Protein AF-A0A2M7E8X2-F1 (afdb_monomer_lite)

Organism: NCBI:txid2014290

Foldseek 3Di:
DVVVVVVVVVVVVVVVVVVVVVVLVVLLVQLVVLVVVLVVQCPDPVNVPDPDCCSSCVDPSNVSNLVSAQSSVLVLLVVCVVDVVSLSSLVSVCSRFVADFDWDQDPVVRATAGVLCNVDDGPDNVSNCCLPPVLVCLVVLLVVLVVQLVVCVVVVVVVVSVVSLVNCLNRGLSSVVVLLVVLVVVPLCSLLSVCVNVVNPDPNNDDSVVSNVVCVVCVVVSDRDNNDD

Sequence (229 aa):
MMKSLRFVIIFLAVVNTVLILNAEENVKKQFEAKYQAWKGYISRPEIMVQSIAGPRFECPQFQEIVKLGLPALPYIVRKMEENPDEQFLWKAIEEITKVKIRGKYDKQKNTIIFPDFPDLKPGENVYLYWWREGRKQTPQLFGKLYSEWKELQIAGKEKEANEKYRKIKNLGIVALPYIMEKIKQGETELIPIVSYLTDESIKKDAKVSKCLDWWNRNKDKWIIPNGSE

Secondary structure (DSSP, 8-state):
-HHHHHHHHHHHHHHHHHHHHHHHHHHHHHHHHHHHHHHHHHTSHHHHT-S-SHHHHSSHHHHHHHTT-GGGHHHHHHHHHH-GGGGGGHHHHHHHH------EEETTTTEEE-TT-TTPPTT--HHHHHHHTGGGGHHHHHHHHHHHHHHHHHTT-HHHHHHHHHHHHHT-GGGHHHHHHHHHTT-GGGHHHHHHHTTTSS-TT--HHHHHHHHHHHGGGGSPPPP--

Radius of gyration: 20.8 Å; chains: 1; bounding box: 43×70×50 Å

Structure (mmCIF, N/CA/C/O backbone):
data_AF-A0A2M7E8X2-F1
#
_entry.id   AF-A0A2M7E8X2-F1
#
loop_
_atom_site.group_PDB
_atom_site.id
_atom_site.type_symbol
_atom_site.label_atom_id
_atom_site.label_alt_id
_atom_site.label_comp_id
_atom_site.label_asym_id
_atom_site.label_entity_id
_atom_site.label_seq_id
_atom_site.pdbx_PDB_ins_code
_atom_site.Cartn_x
_atom_site.Cartn_y
_atom_site.Cartn_z
_atom_site.occupancy
_atom_site.B_iso_or_equiv
_atom_site.auth_seq_id
_atom_site.auth_comp_id
_atom_site.auth_asym_id
_atom_site.auth_atom_id
_atom_site.pdbx_PDB_model_num
ATOM 1 N N . MET A 1 1 ? -7.506 -50.549 5.869 1.00 59.88 1 MET A N 1
ATOM 2 C CA . MET A 1 1 ? -8.063 -49.206 5.568 1.00 59.88 1 MET A CA 1
ATOM 3 C C . MET A 1 1 ? -7.049 -48.054 5.657 1.00 59.88 1 MET A C 1
ATOM 5 O O . MET A 1 1 ? -7.060 -47.216 4.770 1.00 59.88 1 MET A O 1
ATOM 9 N N . MET A 1 2 ? -6.120 -48.009 6.625 1.00 58.31 2 MET A N 1
ATOM 10 C CA . MET A 1 2 ? -5.170 -46.879 6.786 1.00 58.31 2 MET A CA 1
ATOM 11 C C . MET A 1 2 ? -4.186 -46.613 5.625 1.00 58.31 2 MET A C 1
ATOM 13 O O . MET A 1 2 ? -3.758 -45.475 5.452 1.00 58.31 2 MET A O 1
ATOM 17 N N . LYS A 1 3 ? -3.818 -47.617 4.812 1.00 59.34 3 LYS A N 1
ATOM 18 C CA . LYS A 1 3 ? -2.882 -47.410 3.686 1.00 59.34 3 LYS A CA 1
ATOM 19 C C . LYS A 1 3 ? -3.494 -46.571 2.553 1.00 59.34 3 LYS A C 1
ATOM 21 O O . LYS A 1 3 ? -2.786 -45.771 1.959 1.00 59.34 3 LYS A O 1
ATOM 26 N N . SER A 1 4 ? -4.805 -46.677 2.316 1.00 62.56 4 SER A N 1
ATOM 27 C CA . SER A 1 4 ? -5.495 -45.949 1.237 1.00 62.56 4 SER A CA 1
ATOM 28 C C . SER A 1 4 ? -5.604 -44.443 1.506 1.00 62.56 4 SER A C 1
ATOM 30 O O . SER A 1 4 ? -5.515 -43.649 0.578 1.00 62.56 4 SER A O 1
ATOM 32 N N . LEU A 1 5 ? -5.749 -44.035 2.773 1.00 63.03 5 LEU A N 1
ATOM 33 C CA . LEU A 1 5 ? -5.889 -42.623 3.147 1.00 63.03 5 LEU A CA 1
ATOM 34 C C . LEU A 1 5 ? -4.573 -41.843 2.975 1.00 63.03 5 LEU A C 1
ATOM 36 O O . LEU A 1 5 ? -4.585 -40.696 2.542 1.00 63.03 5 LEU A O 1
ATOM 40 N N . ARG A 1 6 ? -3.424 -42.480 3.250 1.00 64.81 6 ARG A N 1
ATOM 41 C CA . ARG A 1 6 ? -2.100 -41.854 3.072 1.00 64.81 6 ARG A CA 1
ATOM 42 C C . ARG A 1 6 ? -1.779 -41.563 1.603 1.00 64.81 6 ARG A C 1
ATOM 44 O O . ARG A 1 6 ? -1.236 -40.503 1.316 1.00 64.81 6 ARG A O 1
ATOM 51 N N . PHE A 1 7 ? -2.155 -42.451 0.680 1.00 65.12 7 PHE A N 1
ATOM 52 C CA . PHE A 1 7 ? -1.955 -42.223 -0.758 1.00 65.12 7 PHE A CA 1
ATOM 53 C C . PHE A 1 7 ? -2.793 -41.052 -1.291 1.00 65.12 7 PHE A C 1
ATOM 55 O O . PHE A 1 7 ? -2.280 -40.247 -2.063 1.00 65.12 7 PHE A O 1
ATOM 62 N N . VAL A 1 8 ? -4.042 -40.903 -0.834 1.00 67.00 8 VAL A N 1
ATOM 63 C CA . VAL A 1 8 ? -4.914 -39.785 -1.242 1.00 67.00 8 VAL A CA 1
ATOM 64 C C . VAL A 1 8 ? -4.376 -38.440 -0.742 1.00 67.00 8 VAL A C 1
ATOM 66 O O . VAL A 1 8 ? -4.360 -37.475 -1.500 1.00 67.00 8 VAL A O 1
ATOM 69 N N . ILE A 1 9 ? -3.869 -38.372 0.495 1.00 69.19 9 ILE A N 1
ATOM 70 C CA . ILE A 1 9 ? -3.286 -37.137 1.053 1.00 69.19 9 ILE A CA 1
ATOM 71 C C . ILE A 1 9 ? -2.021 -36.721 0.288 1.00 69.19 9 ILE A C 1
ATOM 73 O O . ILE A 1 9 ? -1.871 -35.549 -0.049 1.00 69.19 9 ILE A O 1
ATOM 77 N N . ILE A 1 10 ? -1.133 -37.671 -0.030 1.00 70.75 10 ILE A N 1
ATOM 78 C CA . ILE A 1 10 ? 0.090 -37.386 -0.798 1.00 70.75 10 ILE A CA 1
ATOM 79 C C . ILE A 1 10 ? -0.263 -36.917 -2.216 1.00 70.75 10 ILE A C 1
ATOM 81 O O . ILE A 1 10 ? 0.291 -35.928 -2.687 1.00 70.75 10 ILE A O 1
ATOM 85 N N . PHE A 1 11 ? -1.217 -37.575 -2.880 1.00 67.94 11 PHE A N 1
ATOM 86 C CA . PHE A 1 11 ? -1.640 -37.189 -4.226 1.00 67.94 11 PHE A CA 1
ATOM 87 C C . PHE A 1 11 ? -2.265 -35.784 -4.259 1.00 67.94 11 PHE A C 1
ATOM 89 O O . PHE A 1 11 ? -1.905 -34.975 -5.111 1.00 67.94 11 PHE A O 1
ATOM 96 N N . LEU A 1 12 ? -3.137 -35.453 -3.298 1.00 65.94 12 LEU A N 1
ATOM 97 C CA . LEU A 1 12 ? -3.732 -34.116 -3.187 1.00 65.94 12 LEU A CA 1
ATOM 98 C C . LEU A 1 12 ? -2.685 -33.027 -2.914 1.00 65.94 12 LEU A C 1
ATOM 100 O O . LEU A 1 12 ? -2.784 -31.940 -3.480 1.00 65.94 12 LEU A O 1
ATOM 104 N N . ALA A 1 13 ? -1.665 -33.317 -2.100 1.00 62.66 13 ALA A N 1
ATOM 105 C CA . ALA A 1 13 ? -0.565 -32.386 -1.865 1.00 62.66 13 ALA A CA 1
ATOM 106 C C . ALA A 1 13 ? 0.231 -32.111 -3.154 1.00 62.66 13 ALA A C 1
ATOM 108 O O . ALA A 1 13 ? 0.450 -30.952 -3.493 1.00 62.66 13 ALA A O 1
ATOM 109 N N . VAL A 1 14 ? 0.587 -33.155 -3.915 1.00 65.19 14 VAL A N 1
ATOM 110 C CA . VAL A 1 14 ? 1.353 -33.024 -5.169 1.00 65.19 14 VAL A CA 1
ATOM 111 C C . VAL A 1 14 ? 0.570 -32.255 -6.238 1.00 65.19 14 VAL A C 1
ATOM 113 O O . VAL A 1 14 ? 1.124 -31.359 -6.873 1.00 65.19 14 VAL A O 1
ATOM 116 N N . VAL A 1 15 ? -0.722 -32.551 -6.420 1.00 66.56 15 VAL A N 1
ATOM 117 C CA . VAL A 1 15 ? -1.567 -31.839 -7.397 1.00 66.56 15 VAL A CA 1
ATOM 118 C C . VAL A 1 15 ? -1.691 -30.355 -7.040 1.00 66.56 15 VAL A C 1
ATOM 120 O O . VAL A 1 15 ? -1.586 -29.505 -7.924 1.00 66.56 15 VAL A O 1
ATOM 123 N N . ASN A 1 16 ? -1.851 -30.024 -5.755 1.00 64.75 16 ASN A N 1
ATOM 124 C CA . ASN A 1 16 ? -1.934 -28.632 -5.315 1.00 64.75 16 ASN A CA 1
ATOM 125 C C . ASN A 1 16 ? -0.616 -27.874 -5.563 1.00 64.75 16 ASN A C 1
ATOM 127 O O . ASN A 1 16 ? -0.637 -26.750 -6.058 1.00 64.75 16 ASN A O 1
ATOM 131 N N . THR A 1 17 ? 0.537 -28.504 -5.310 1.00 67.19 17 THR A N 1
ATOM 132 C CA . THR A 1 17 ? 1.851 -27.905 -5.600 1.00 67.19 17 THR A CA 1
ATOM 133 C C . THR A 1 17 ? 2.037 -27.616 -7.091 1.00 67.19 17 THR A C 1
ATOM 135 O O . THR A 1 17 ? 2.469 -26.522 -7.445 1.00 67.19 17 THR A O 1
ATOM 138 N N . VAL A 1 18 ? 1.667 -28.548 -7.977 1.00 67.81 18 VAL A N 1
ATOM 139 C CA . VAL A 1 18 ? 1.786 -28.349 -9.435 1.00 67.81 18 VAL A CA 1
ATOM 140 C C . VAL A 1 18 ? 0.900 -27.197 -9.921 1.00 67.81 18 VAL A C 1
ATOM 142 O O . VAL A 1 18 ? 1.324 -26.402 -10.758 1.00 67.81 18 VAL A O 1
ATOM 145 N N . LEU A 1 19 ? -0.316 -27.068 -9.384 1.00 68.81 19 LEU A N 1
ATOM 146 C CA . LEU A 1 19 ? -1.219 -25.969 -9.739 1.00 68.81 19 LEU A CA 1
ATOM 147 C C . LEU A 1 19 ? -0.684 -24.604 -9.285 1.00 68.81 19 LEU A C 1
ATOM 149 O O . LEU A 1 19 ? -0.749 -23.648 -10.058 1.00 68.81 19 LEU A O 1
ATOM 153 N N . ILE A 1 20 ? -0.124 -24.516 -8.075 1.00 74.12 20 ILE A N 1
ATOM 154 C CA . ILE A 1 20 ? 0.471 -23.277 -7.551 1.00 74.12 20 ILE A CA 1
ATOM 155 C C . ILE A 1 20 ? 1.689 -22.866 -8.388 1.00 74.12 20 ILE A C 1
ATOM 157 O O . ILE A 1 20 ? 1.757 -21.721 -8.829 1.00 74.12 20 ILE A O 1
ATOM 161 N N . LEU A 1 21 ? 2.596 -23.803 -8.690 1.00 70.69 21 LEU A N 1
ATOM 162 C CA . LEU A 1 21 ? 3.782 -23.531 -9.512 1.00 70.69 21 LEU A CA 1
ATOM 163 C C . LEU A 1 21 ? 3.411 -23.031 -10.915 1.00 70.69 21 LEU A C 1
ATOM 165 O O . LEU A 1 21 ? 3.988 -22.060 -11.400 1.00 70.69 21 LEU A O 1
ATOM 169 N N . ASN A 1 22 ? 2.401 -23.639 -11.544 1.00 77.25 22 ASN A N 1
ATOM 170 C CA . ASN A 1 22 ? 1.911 -23.189 -12.846 1.00 77.25 22 ASN A CA 1
ATOM 171 C C . ASN A 1 22 ? 1.307 -21.778 -12.785 1.00 77.25 22 ASN A C 1
ATOM 173 O O . ASN A 1 22 ? 1.478 -20.993 -13.720 1.00 77.25 22 ASN A O 1
ATOM 177 N N . ALA A 1 23 ? 0.601 -21.440 -11.702 1.00 80.94 23 ALA A N 1
ATOM 178 C CA . ALA A 1 23 ? 0.047 -20.104 -11.516 1.00 80.94 23 ALA A CA 1
ATOM 179 C C . ALA A 1 23 ? 1.158 -19.055 -11.325 1.00 80.94 23 ALA A C 1
ATOM 181 O O . ALA A 1 23 ? 1.118 -18.007 -11.969 1.00 80.94 23 ALA A O 1
ATOM 182 N N . GLU A 1 24 ? 2.172 -19.348 -10.508 1.00 83.06 24 GLU A N 1
ATOM 183 C CA . GLU A 1 24 ? 3.329 -18.467 -10.300 1.00 83.06 24 GLU A CA 1
ATOM 184 C C . GLU A 1 24 ? 4.141 -18.261 -11.582 1.00 83.06 24 GLU A C 1
ATOM 186 O O . GLU A 1 24 ? 4.455 -17.127 -11.949 1.00 83.06 24 GLU A O 1
ATOM 191 N N . GLU A 1 25 ? 4.437 -19.335 -12.320 1.00 86.06 25 GLU A N 1
ATOM 192 C CA . GLU A 1 25 ? 5.159 -19.235 -13.589 1.00 86.06 25 GLU A CA 1
ATOM 193 C C . GLU A 1 25 ? 4.380 -18.400 -14.614 1.00 86.06 25 GLU A C 1
ATOM 195 O O . GLU A 1 25 ? 4.965 -17.597 -15.351 1.00 86.06 25 GLU A O 1
ATOM 200 N N . ASN A 1 26 ? 3.053 -18.535 -14.632 1.00 93.56 26 ASN A N 1
ATOM 201 C CA . ASN A 1 26 ? 2.189 -17.725 -15.478 1.00 93.56 26 ASN A CA 1
ATOM 202 C C . ASN A 1 26 ? 2.265 -16.235 -15.097 1.00 93.56 26 ASN A C 1
ATOM 204 O O . ASN A 1 26 ? 2.499 -15.395 -15.968 1.00 93.56 26 ASN A O 1
ATOM 208 N N . VAL A 1 27 ? 2.162 -15.895 -13.807 1.00 94.94 27 VAL A N 1
ATOM 209 C CA . VAL A 1 27 ? 2.294 -14.502 -13.343 1.00 94.94 27 VAL A CA 1
ATOM 210 C C . VAL A 1 27 ? 3.671 -13.934 -13.688 1.00 94.94 27 VAL A C 1
ATOM 212 O O . VAL A 1 27 ? 3.743 -12.821 -14.206 1.00 94.94 27 VAL A O 1
ATOM 215 N N . LYS A 1 28 ? 4.756 -14.693 -13.486 1.00 95.69 28 LYS A N 1
ATOM 216 C CA . LYS A 1 28 ? 6.119 -14.277 -13.855 1.00 95.69 28 LYS A CA 1
ATOM 217 C C . LYS A 1 28 ? 6.230 -13.934 -15.341 1.00 95.69 28 LYS A C 1
ATOM 219 O O . LYS A 1 28 ? 6.767 -12.884 -15.691 1.00 95.69 28 LYS A O 1
ATOM 224 N N . LYS A 1 29 ? 5.726 -14.809 -16.221 1.00 96.44 29 LYS A N 1
ATOM 225 C CA . LYS A 1 29 ? 5.753 -14.600 -17.680 1.00 96.44 29 LYS A CA 1
ATOM 226 C C . LYS A 1 29 ? 4.930 -13.381 -18.088 1.00 96.44 29 LYS A C 1
ATOM 228 O O . LYS A 1 29 ? 5.401 -12.567 -18.881 1.00 96.44 29 LYS A O 1
ATOM 233 N N . GLN A 1 30 ? 3.729 -13.229 -17.525 1.00 97.75 30 GLN A N 1
ATOM 234 C CA . GLN A 1 30 ? 2.888 -12.058 -17.776 1.00 97.75 30 GLN A CA 1
ATOM 235 C C . GLN A 1 30 ? 3.548 -10.764 -17.293 1.00 97.75 30 GLN A C 1
ATOM 237 O O . GLN A 1 30 ? 3.518 -9.765 -18.011 1.00 97.75 30 GLN A O 1
ATOM 242 N N . PHE A 1 31 ? 4.154 -10.784 -16.103 1.00 98.00 31 PHE A N 1
ATOM 243 C CA . PHE A 1 31 ? 4.894 -9.650 -15.563 1.00 98.00 31 PHE A CA 1
ATOM 244 C C . PHE A 1 31 ? 6.035 -9.244 -16.489 1.00 98.00 31 PHE A C 1
ATOM 246 O O . PHE A 1 31 ? 6.088 -8.083 -16.876 1.00 98.00 31 PHE A O 1
ATOM 253 N N . GLU A 1 32 ? 6.897 -10.179 -16.896 1.00 98.12 32 GLU A N 1
ATOM 254 C CA . GLU A 1 32 ? 8.042 -9.856 -17.750 1.00 98.12 32 GLU A CA 1
ATOM 255 C C . GLU A 1 32 ? 7.592 -9.247 -19.084 1.00 98.12 32 GLU A C 1
ATOM 257 O O . GLU A 1 32 ? 8.108 -8.209 -19.487 1.00 98.12 32 GLU A O 1
ATOM 262 N N . ALA A 1 33 ? 6.573 -9.816 -19.734 1.00 98.31 33 ALA A N 1
ATOM 263 C CA . ALA A 1 33 ? 6.048 -9.273 -20.987 1.00 98.31 33 ALA A CA 1
ATOM 264 C C . ALA A 1 33 ? 5.521 -7.833 -20.830 1.00 98.31 33 ALA A C 1
ATOM 266 O O . ALA A 1 33 ? 5.833 -6.956 -21.640 1.00 98.31 33 ALA A O 1
ATOM 267 N N . LYS A 1 34 ? 4.746 -7.566 -19.771 1.00 98.50 34 LYS A N 1
ATOM 268 C CA . LYS A 1 34 ? 4.189 -6.232 -19.486 1.00 98.50 34 LYS A CA 1
ATOM 269 C C . LYS A 1 34 ? 5.274 -5.236 -19.066 1.00 98.50 34 LYS A C 1
ATOM 271 O O . LYS A 1 34 ? 5.244 -4.087 -19.500 1.00 98.50 34 LYS A O 1
ATOM 276 N N . TYR A 1 35 ? 6.256 -5.684 -18.287 1.00 98.31 35 TYR A N 1
ATOM 277 C CA . TYR A 1 35 ? 7.432 -4.905 -17.909 1.00 98.31 35 TYR A CA 1
ATOM 278 C C . TYR A 1 35 ? 8.250 -4.503 -19.141 1.00 98.31 35 TYR A C 1
ATOM 280 O O . TYR A 1 35 ? 8.536 -3.322 -19.304 1.00 98.31 35 TYR A O 1
ATOM 288 N N . GLN A 1 36 ? 8.536 -5.425 -20.066 1.00 98.25 36 GLN A N 1
ATOM 289 C CA . GLN A 1 36 ? 9.248 -5.101 -21.309 1.00 98.25 36 GLN A CA 1
ATOM 290 C C . GLN A 1 36 ? 8.464 -4.120 -22.195 1.00 98.25 36 GLN A C 1
ATOM 292 O O . GLN A 1 36 ? 9.043 -3.182 -22.744 1.00 98.25 36 GLN A O 1
ATOM 297 N N . ALA A 1 37 ? 7.139 -4.271 -22.291 1.00 98.25 37 ALA A N 1
ATOM 298 C CA . ALA A 1 37 ? 6.294 -3.315 -23.009 1.00 98.25 37 ALA A CA 1
ATOM 299 C C . ALA A 1 37 ? 6.351 -1.908 -22.385 1.00 98.25 37 ALA A C 1
ATOM 301 O O . ALA A 1 37 ? 6.449 -0.909 -23.102 1.00 98.25 37 ALA A O 1
ATOM 302 N N . TRP A 1 38 ? 6.327 -1.822 -21.053 1.00 98.19 38 TRP A N 1
ATOM 303 C CA . TRP A 1 38 ? 6.501 -0.568 -20.323 1.00 98.19 38 TRP A CA 1
ATOM 304 C C . TRP A 1 38 ? 7.898 0.033 -20.523 1.00 98.19 38 TRP A C 1
ATOM 306 O O . TRP A 1 38 ? 8.001 1.221 -20.828 1.00 98.19 38 TRP A O 1
ATOM 316 N N . LYS A 1 39 ? 8.964 -0.775 -20.453 1.00 97.62 39 LYS A N 1
ATOM 317 C CA . LYS A 1 39 ? 10.342 -0.347 -20.745 1.00 97.62 39 LYS A CA 1
ATOM 318 C C . LYS A 1 39 ? 10.459 0.254 -22.142 1.00 97.62 39 LYS A C 1
ATOM 320 O O . LYS A 1 39 ? 10.937 1.375 -22.279 1.00 97.62 39 LYS A O 1
ATOM 325 N N . GLY A 1 40 ? 9.941 -0.437 -23.157 1.00 97.44 40 GLY A N 1
ATOM 326 C CA . GLY A 1 40 ? 9.919 0.069 -24.529 1.00 97.44 40 GLY A CA 1
ATOM 327 C C . GLY A 1 40 ? 9.152 1.388 -24.676 1.00 97.44 40 GLY A C 1
ATOM 328 O O . GLY A 1 40 ? 9.534 2.237 -25.478 1.00 97.44 40 GLY A O 1
ATOM 329 N N . TYR A 1 41 ? 8.097 1.598 -23.883 1.00 97.25 41 TYR A N 1
ATOM 330 C CA . TYR A 1 41 ? 7.370 2.867 -23.849 1.00 97.25 41 TYR A CA 1
ATOM 331 C C . TYR A 1 41 ? 8.189 4.000 -23.207 1.00 97.25 41 TYR A C 1
ATOM 333 O O . TYR A 1 41 ? 8.291 5.077 -23.790 1.00 97.25 41 TYR A O 1
ATOM 341 N N . ILE A 1 42 ? 8.803 3.776 -22.041 1.00 96.69 42 ILE A N 1
ATOM 342 C CA . ILE A 1 42 ? 9.547 4.835 -21.333 1.00 96.69 42 ILE A CA 1
ATOM 343 C C . ILE A 1 42 ? 10.904 5.165 -21.969 1.00 96.69 42 ILE A C 1
ATOM 345 O O . ILE A 1 42 ? 11.452 6.231 -21.702 1.00 96.69 42 ILE A O 1
ATOM 349 N N . SER A 1 43 ? 11.438 4.281 -22.816 1.00 96.06 43 SER A N 1
ATOM 350 C CA . SER A 1 43 ? 12.659 4.525 -23.595 1.00 96.06 43 SER A CA 1
ATOM 351 C C . SER A 1 43 ? 12.456 5.473 -24.780 1.00 96.06 43 SER A C 1
ATOM 353 O O . SER A 1 43 ? 13.428 5.836 -25.441 1.00 96.06 43 SER A O 1
ATOM 355 N N . ARG A 1 44 ? 11.218 5.881 -25.076 1.00 96.94 44 ARG A N 1
ATOM 356 C CA . ARG A 1 44 ? 10.950 6.838 -26.151 1.00 96.94 44 ARG A CA 1
ATOM 357 C C . ARG A 1 44 ? 11.506 8.223 -25.794 1.00 96.94 44 ARG A C 1
ATOM 359 O O . ARG A 1 44 ? 11.316 8.657 -24.651 1.00 96.94 44 ARG A O 1
ATOM 366 N N . PRO A 1 45 ? 12.160 8.940 -26.730 1.00 96.44 45 PRO A N 1
ATOM 367 C CA . PRO A 1 45 ? 12.782 10.231 -26.443 1.00 96.44 45 PRO A CA 1
ATOM 368 C C . PRO A 1 45 ? 11.831 11.230 -25.781 1.00 96.44 45 PRO A C 1
ATOM 370 O O . PRO A 1 45 ? 12.208 11.867 -24.803 1.00 96.44 45 PRO A O 1
ATOM 373 N N . GLU A 1 46 ? 10.582 11.305 -26.242 1.00 96.56 46 GLU A N 1
ATOM 374 C CA . GLU A 1 46 ? 9.561 12.215 -25.725 1.00 96.56 46 GLU A CA 1
ATOM 375 C C . GLU A 1 46 ? 9.159 11.944 -24.272 1.00 96.56 46 GLU A C 1
ATOM 377 O O . GLU A 1 46 ? 8.625 12.840 -23.629 1.00 96.56 46 GLU A O 1
ATOM 382 N N . ILE A 1 47 ? 9.408 10.742 -23.744 1.00 95.25 47 ILE A N 1
ATOM 383 C CA . ILE A 1 47 ? 9.173 10.391 -22.336 1.00 95.25 47 ILE A CA 1
ATOM 384 C C . ILE A 1 47 ? 10.464 10.542 -21.531 1.00 95.25 47 ILE A C 1
ATOM 386 O O . ILE A 1 47 ? 10.454 11.069 -20.418 1.00 95.25 47 ILE A O 1
ATOM 390 N N . MET A 1 48 ? 11.586 10.105 -22.103 1.00 91.88 48 MET A N 1
ATOM 391 C CA . MET A 1 48 ? 12.886 10.084 -21.441 1.00 91.88 48 MET A CA 1
ATOM 392 C C . MET A 1 48 ? 13.372 11.484 -21.053 1.00 91.88 48 MET A C 1
ATOM 394 O O . MET A 1 48 ? 13.888 11.658 -19.949 1.00 91.88 48 MET A O 1
ATOM 398 N N . VAL A 1 49 ? 13.182 12.480 -21.926 1.00 92.31 49 VAL A N 1
ATOM 399 C CA . VAL A 1 49 ? 13.651 13.860 -21.692 1.00 92.31 49 VAL A CA 1
ATOM 400 C C . VAL A 1 49 ? 12.769 14.652 -20.724 1.00 92.31 49 VAL A C 1
ATOM 402 O O . VAL A 1 49 ? 13.105 15.782 -20.375 1.00 92.31 49 VAL A O 1
ATOM 405 N N . GLN A 1 50 ? 11.640 14.092 -20.281 1.00 91.94 50 GLN A N 1
ATOM 406 C CA . GLN A 1 50 ? 10.763 14.785 -19.346 1.00 91.94 50 GLN A CA 1
ATOM 407 C C . GLN A 1 50 ? 11.313 14.716 -17.921 1.00 91.94 50 GLN A C 1
ATOM 409 O O . GLN A 1 50 ? 11.588 13.640 -17.388 1.00 91.94 50 GLN A O 1
ATOM 414 N N . SER A 1 51 ? 11.388 15.879 -17.271 1.00 88.81 51 SER A N 1
ATOM 415 C CA . SER A 1 51 ? 11.762 15.999 -15.856 1.00 88.81 51 SER A CA 1
ATOM 416 C C . SER A 1 51 ? 10.651 15.556 -14.896 1.00 88.81 51 SER A C 1
ATOM 418 O O . SER A 1 51 ? 10.893 15.406 -13.699 1.00 88.81 51 SER A O 1
ATOM 420 N N . ILE A 1 52 ? 9.425 15.367 -15.394 1.00 90.88 52 ILE A N 1
ATOM 421 C CA . ILE A 1 52 ? 8.284 14.903 -14.602 1.00 90.88 52 ILE A CA 1
ATOM 422 C C . ILE A 1 52 ? 8.169 13.377 -14.661 1.00 90.88 52 ILE A C 1
ATOM 424 O O . ILE A 1 52 ? 8.277 12.763 -15.718 1.00 90.88 52 ILE A O 1
ATOM 428 N N . ALA A 1 53 ? 7.922 12.752 -13.509 1.00 91.44 53 ALA A N 1
ATOM 429 C CA . ALA A 1 53 ? 7.810 11.296 -13.423 1.00 91.44 53 ALA A CA 1
ATOM 430 C C . ALA A 1 53 ? 6.458 10.758 -13.935 1.00 91.44 53 ALA A C 1
ATOM 432 O O . ALA A 1 53 ? 6.405 9.612 -14.374 1.00 91.44 53 ALA A O 1
ATOM 433 N N . GLY A 1 54 ? 5.398 11.581 -13.908 1.00 93.19 54 GLY A N 1
ATOM 434 C CA . GLY A 1 54 ? 4.013 11.224 -14.267 1.00 93.19 54 GLY A CA 1
ATOM 435 C C . GLY A 1 54 ? 3.876 10.385 -15.544 1.00 93.19 54 GLY A C 1
ATOM 436 O O . GLY A 1 54 ? 3.436 9.241 -15.457 1.00 93.19 54 GLY A O 1
ATOM 437 N N . PRO A 1 55 ? 4.361 10.860 -16.707 1.00 95.50 55 PRO A N 1
ATOM 438 C CA . PRO A 1 55 ? 4.264 10.140 -17.981 1.00 95.50 55 PRO A CA 1
ATOM 439 C C . PRO A 1 55 ? 4.840 8.718 -17.968 1.00 95.50 55 PRO A C 1
ATOM 441 O O . PRO A 1 55 ? 4.462 7.898 -18.803 1.00 95.50 55 PRO A O 1
ATOM 444 N N . ARG A 1 56 ? 5.755 8.407 -17.037 1.00 94.56 56 ARG A N 1
ATOM 445 C CA . ARG A 1 56 ? 6.359 7.075 -16.913 1.00 94.56 56 ARG A CA 1
ATOM 446 C C . ARG A 1 56 ? 5.393 6.058 -16.307 1.00 94.56 56 ARG A C 1
ATOM 448 O O . ARG A 1 56 ? 5.541 4.880 -16.599 1.00 94.56 56 ARG A O 1
ATOM 455 N N . PHE A 1 57 ? 4.411 6.471 -15.503 1.00 95.38 57 PHE A N 1
ATOM 456 C CA . PHE A 1 57 ? 3.437 5.564 -14.871 1.00 95.38 57 PHE A CA 1
ATOM 457 C C . PHE A 1 57 ? 1.964 5.890 -15.186 1.00 95.38 57 PHE A C 1
ATOM 459 O O . PHE A 1 57 ? 1.095 5.037 -15.020 1.00 95.38 57 PHE A O 1
ATOM 466 N N . GLU A 1 58 ? 1.674 7.067 -15.740 1.00 95.62 58 GLU A N 1
ATOM 467 C CA . GLU A 1 58 ? 0.364 7.470 -16.279 1.00 95.62 58 GLU A CA 1
ATOM 468 C C . GLU A 1 58 ? 0.167 6.962 -17.722 1.00 95.62 58 GLU A C 1
ATOM 470 O O . GLU A 1 58 ? -0.365 7.655 -18.586 1.00 95.62 58 GLU A O 1
ATOM 475 N N . CYS A 1 59 ? 0.630 5.741 -18.007 1.00 96.56 59 CYS A N 1
ATOM 476 C CA . CYS A 1 59 ? 0.514 5.113 -19.321 1.00 96.56 59 CYS A CA 1
ATOM 477 C C . CYS A 1 59 ? -0.178 3.743 -19.232 1.00 96.56 59 CYS A C 1
ATOM 479 O O . CYS A 1 59 ? -0.040 3.047 -18.218 1.00 96.56 59 CYS A O 1
ATOM 481 N N . PRO A 1 60 ? -0.892 3.306 -20.289 1.00 98.12 60 PRO A N 1
ATOM 482 C CA . PRO A 1 60 ? -1.555 2.003 -20.302 1.00 98.12 60 PRO A CA 1
ATOM 483 C C . PRO A 1 60 ? -0.609 0.833 -19.997 1.00 98.12 60 PRO A C 1
ATOM 485 O O . PRO A 1 60 ? -0.981 -0.080 -19.269 1.00 98.12 60 PRO A O 1
ATOM 488 N N . GLN A 1 61 ? 0.629 0.880 -20.494 1.00 98.25 61 GLN A N 1
ATOM 489 C CA . GLN A 1 61 ? 1.634 -0.170 -20.311 1.00 98.25 61 GLN A CA 1
ATOM 490 C C . GLN A 1 61 ? 1.994 -0.369 -18.834 1.00 98.25 61 GLN A C 1
ATOM 492 O O . GLN A 1 61 ? 2.127 -1.504 -18.383 1.00 98.25 61 GLN A O 1
ATOM 497 N N . PHE A 1 62 ? 2.106 0.718 -18.067 1.00 98.31 62 PHE A N 1
ATOM 498 C CA . PHE A 1 62 ? 2.348 0.634 -16.629 1.00 98.31 62 PHE A CA 1
ATOM 499 C C . PHE A 1 62 ? 1.126 0.085 -15.887 1.00 98.31 62 PHE A C 1
ATOM 501 O O . PHE A 1 62 ? 1.250 -0.786 -15.028 1.00 98.31 62 PHE A O 1
ATOM 508 N N . GLN A 1 63 ? -0.073 0.533 -16.266 1.00 98.19 63 GLN A N 1
ATOM 509 C CA . GLN A 1 63 ? -1.322 0.058 -15.668 1.00 98.19 63 GLN A CA 1
ATOM 510 C C . GLN A 1 63 ? -1.539 -1.445 -15.890 1.00 98.19 63 GLN A C 1
ATOM 512 O O . GLN A 1 63 ? -2.100 -2.124 -15.034 1.00 98.19 63 GLN A O 1
ATOM 517 N N . GLU A 1 64 ? -1.034 -2.006 -16.990 1.00 98.38 64 GLU A N 1
ATOM 518 C CA . GLU A 1 64 ? -1.036 -3.453 -17.196 1.00 98.38 64 GLU A CA 1
ATOM 519 C C . GLU A 1 64 ? -0.210 -4.214 -16.147 1.00 98.38 64 GLU A C 1
ATOM 521 O O . GLU A 1 64 ? -0.624 -5.305 -15.756 1.00 98.38 64 GLU A O 1
ATOM 526 N N . ILE A 1 65 ? 0.905 -3.652 -15.659 1.00 98.50 65 ILE A N 1
ATOM 527 C CA . ILE A 1 65 ? 1.692 -4.227 -14.552 1.00 98.50 65 ILE A CA 1
ATOM 528 C C . ILE A 1 65 ? 0.875 -4.183 -13.257 1.00 98.50 65 ILE A C 1
ATOM 530 O O . ILE A 1 65 ? 0.774 -5.189 -12.559 1.00 98.50 65 ILE A O 1
ATOM 534 N N . VAL A 1 66 ? 0.247 -3.041 -12.960 1.00 98.12 66 VAL A N 1
ATOM 535 C CA . VAL A 1 66 ? -0.576 -2.842 -11.753 1.00 98.12 66 VAL A CA 1
ATOM 536 C C . VAL A 1 66 ? -1.746 -3.828 -11.702 1.00 98.12 66 VAL A C 1
ATOM 538 O O . VAL A 1 66 ? -2.014 -4.414 -10.654 1.00 98.12 66 VAL A O 1
ATOM 541 N N . LYS A 1 67 ? -2.395 -4.092 -12.843 1.00 97.25 67 LYS A N 1
ATOM 542 C CA . LYS A 1 67 ? -3.506 -5.054 -12.964 1.00 97.25 67 LYS A CA 1
ATOM 543 C C . LYS A 1 67 ? -3.143 -6.491 -12.588 1.00 97.25 67 LYS A C 1
ATOM 545 O O . LYS A 1 67 ? -4.046 -7.264 -12.283 1.00 97.25 67 LYS A O 1
ATOM 550 N N . LEU A 1 68 ? -1.861 -6.864 -12.598 1.00 97.06 68 LEU A N 1
ATOM 551 C CA . LEU A 1 68 ? -1.440 -8.186 -12.124 1.00 97.06 68 LEU A CA 1
ATOM 552 C C . LEU A 1 68 ? -1.621 -8.357 -10.606 1.00 97.06 68 LEU A C 1
ATOM 554 O O . LEU A 1 68 ? -1.680 -9.489 -10.128 1.00 97.06 68 LEU A O 1
ATOM 558 N N . GLY A 1 69 ? -1.733 -7.259 -9.851 1.00 95.94 69 GLY A N 1
ATOM 559 C CA . GLY A 1 69 ? -2.038 -7.273 -8.423 1.00 95.94 69 GLY A CA 1
ATOM 560 C C . GLY A 1 69 ? -0.924 -7.858 -7.549 1.00 95.94 69 GLY A C 1
ATOM 561 O O . GLY A 1 69 ? 0.256 -7.839 -7.898 1.00 95.94 69 GLY A O 1
ATOM 562 N N . LEU A 1 70 ? -1.304 -8.376 -6.376 1.00 95.62 70 LEU A N 1
ATOM 563 C CA . LEU A 1 70 ? -0.360 -8.880 -5.366 1.00 95.62 70 LEU A CA 1
ATOM 564 C C . LEU A 1 70 ? 0.611 -9.956 -5.855 1.00 95.62 70 LEU A C 1
ATOM 566 O O . LEU A 1 70 ? 1.784 -9.868 -5.482 1.00 95.62 70 LEU A O 1
ATOM 570 N N . PRO A 1 71 ? 0.199 -10.922 -6.700 1.00 95.12 71 PRO A N 1
ATOM 571 C CA . PRO A 1 71 ? 1.119 -11.930 -7.218 1.00 95.12 71 PRO A CA 1
ATOM 572 C C . PRO A 1 71 ? 2.318 -11.355 -7.987 1.00 95.12 71 PRO A C 1
ATOM 574 O O . PRO A 1 71 ? 3.350 -12.013 -8.067 1.00 95.12 71 PRO A O 1
ATOM 577 N N . ALA A 1 72 ? 2.227 -10.135 -8.533 1.00 96.88 72 ALA A N 1
ATOM 578 C CA . ALA A 1 72 ? 3.337 -9.515 -9.256 1.00 96.88 72 ALA A CA 1
ATOM 579 C C . ALA A 1 72 ? 4.390 -8.849 -8.355 1.00 96.88 72 ALA A C 1
ATOM 581 O O . ALA A 1 72 ? 5.498 -8.578 -8.821 1.00 96.88 72 ALA A O 1
ATOM 582 N N . LEU A 1 73 ? 4.082 -8.589 -7.077 1.00 97.06 73 LEU A N 1
ATOM 583 C CA . LEU A 1 73 ? 4.960 -7.824 -6.184 1.00 97.06 73 LEU A CA 1
ATOM 584 C C . LEU A 1 73 ? 6.380 -8.402 -6.050 1.00 97.06 73 LEU A C 1
ATOM 586 O O . LEU A 1 73 ? 7.318 -7.611 -6.153 1.00 97.06 73 LEU A O 1
ATOM 590 N N . PRO A 1 74 ? 6.596 -9.727 -5.891 1.00 96.25 74 PRO A N 1
ATOM 591 C CA . PRO A 1 74 ? 7.951 -10.276 -5.811 1.00 96.25 74 PRO A CA 1
ATOM 592 C C . PRO A 1 74 ? 8.797 -9.984 -7.057 1.00 96.25 74 PRO A C 1
ATOM 594 O O . PRO A 1 74 ? 9.989 -9.709 -6.943 1.00 96.25 74 PRO A O 1
ATOM 597 N N . TYR A 1 75 ? 8.189 -9.996 -8.246 1.00 97.31 75 TYR A N 1
ATOM 598 C CA . TYR A 1 75 ? 8.901 -9.719 -9.495 1.00 97.31 75 TYR A CA 1
ATOM 599 C C . TYR A 1 75 ? 9.165 -8.222 -9.686 1.00 97.31 75 TYR A C 1
ATOM 601 O O . TYR A 1 75 ? 10.245 -7.850 -10.139 1.00 97.31 75 TYR A O 1
ATOM 609 N 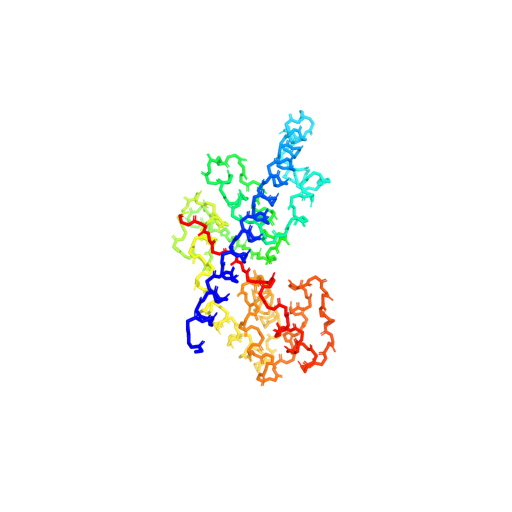N . ILE A 1 76 ? 8.219 -7.367 -9.280 1.00 97.56 76 ILE A N 1
ATOM 610 C CA . ILE A 1 76 ? 8.396 -5.908 -9.242 1.00 97.56 76 ILE A CA 1
ATOM 611 C C . ILE A 1 76 ? 9.587 -5.543 -8.350 1.00 97.56 76 ILE A C 1
ATOM 613 O O . ILE A 1 76 ? 10.487 -4.822 -8.776 1.00 97.56 76 ILE A O 1
ATOM 617 N N . VAL A 1 77 ? 9.605 -6.077 -7.126 1.00 96.75 77 VAL A N 1
ATOM 618 C CA . VAL A 1 77 ? 10.678 -5.849 -6.154 1.00 96.75 77 VAL A CA 1
ATOM 619 C C . VAL A 1 77 ? 12.008 -6.328 -6.709 1.00 96.75 77 VAL A C 1
ATOM 621 O O . VAL A 1 77 ? 12.963 -5.560 -6.708 1.00 96.75 77 VAL A O 1
ATOM 624 N N . ARG A 1 78 ? 12.061 -7.545 -7.261 1.00 96.44 78 ARG A N 1
ATOM 625 C CA . ARG A 1 78 ? 13.291 -8.084 -7.844 1.00 96.44 78 ARG A CA 1
ATOM 626 C C . ARG A 1 78 ? 13.873 -7.167 -8.923 1.00 96.44 78 ARG A C 1
ATOM 628 O O . ARG A 1 78 ? 15.063 -6.886 -8.883 1.00 96.44 78 ARG A O 1
ATOM 635 N N . LYS A 1 79 ? 13.051 -6.626 -9.833 1.00 97.31 79 LYS A N 1
ATOM 636 C CA . LYS A 1 79 ? 13.528 -5.669 -10.854 1.00 97.31 79 LYS A CA 1
ATOM 637 C C . LYS A 1 79 ? 14.098 -4.389 -10.243 1.00 97.31 79 LYS A C 1
ATOM 639 O O . LYS A 1 79 ? 15.110 -3.890 -10.722 1.00 97.31 79 LYS A O 1
ATOM 644 N N . MET A 1 80 ? 13.469 -3.874 -9.187 1.00 96.75 80 MET A N 1
ATOM 645 C CA . MET A 1 80 ? 13.963 -2.701 -8.456 1.00 96.75 80 MET A CA 1
ATOM 646 C C . MET A 1 80 ? 15.271 -2.978 -7.699 1.00 96.75 80 MET A C 1
ATOM 648 O O . MET A 1 80 ? 16.068 -2.064 -7.514 1.00 96.75 80 MET A O 1
ATOM 652 N N . GLU A 1 81 ? 15.483 -4.211 -7.236 1.00 95.25 81 GLU A N 1
ATOM 653 C CA . GLU A 1 81 ? 16.718 -4.638 -6.566 1.00 95.25 81 GLU A CA 1
ATOM 654 C C . GLU A 1 81 ? 17.864 -4.864 -7.558 1.00 95.25 81 GLU A C 1
ATOM 656 O O . GLU A 1 81 ? 18.993 -4.466 -7.286 1.00 95.25 81 GLU A O 1
ATOM 661 N N . GLU A 1 82 ? 17.569 -5.481 -8.705 1.00 96.25 82 GLU A N 1
ATOM 662 C CA . GLU A 1 82 ? 18.535 -5.767 -9.770 1.00 96.25 82 GLU A CA 1
ATOM 663 C C . GLU A 1 82 ? 19.000 -4.498 -10.497 1.00 96.25 82 GLU A C 1
ATOM 665 O O . GLU A 1 82 ? 20.139 -4.439 -10.959 1.00 96.25 82 GLU A O 1
ATOM 670 N N . ASN A 1 83 ? 18.137 -3.483 -10.610 1.00 94.56 83 ASN A N 1
ATOM 671 C CA . ASN A 1 83 ? 18.448 -2.255 -11.331 1.00 94.56 83 ASN A CA 1
ATOM 672 C C . ASN A 1 83 ? 17.881 -1.002 -10.623 1.00 94.56 83 ASN A C 1
ATOM 674 O O . ASN A 1 83 ? 16.673 -0.754 -10.684 1.00 94.56 83 ASN A O 1
ATOM 678 N N . PRO A 1 84 ? 18.741 -0.154 -10.022 1.00 90.00 84 PRO A N 1
ATOM 679 C CA . PRO A 1 84 ? 18.325 1.091 -9.370 1.00 90.00 84 PRO A CA 1
ATOM 680 C C . PRO A 1 84 ? 17.564 2.074 -10.276 1.00 90.00 84 PRO A C 1
ATOM 682 O O . PRO A 1 84 ? 16.728 2.837 -9.781 1.00 90.00 84 PRO A O 1
ATOM 685 N N . ASP A 1 85 ? 17.785 2.039 -11.595 1.00 88.94 85 ASP A N 1
ATOM 686 C CA . ASP A 1 85 ? 17.069 2.896 -12.551 1.00 88.94 85 ASP A CA 1
ATOM 687 C C . ASP A 1 85 ? 15.579 2.528 -12.668 1.00 88.94 85 ASP A C 1
ATOM 689 O O . ASP A 1 85 ? 14.757 3.342 -13.101 1.00 88.94 85 ASP A O 1
ATOM 693 N N . GLU A 1 86 ? 15.197 1.331 -12.212 1.00 92.12 86 GLU A N 1
ATOM 694 C CA . GLU A 1 86 ? 13.808 0.868 -12.144 1.00 92.12 86 GLU A CA 1
ATOM 695 C C . GLU A 1 86 ? 13.057 1.407 -10.928 1.00 92.12 86 GLU A C 1
ATOM 697 O O . GLU A 1 86 ? 11.953 0.949 -10.628 1.00 92.12 86 GLU A O 1
ATOM 702 N N . GLN A 1 87 ? 13.610 2.406 -10.231 1.00 89.38 87 GLN A N 1
ATOM 703 C CA . GLN A 1 87 ? 12.998 2.992 -9.042 1.00 89.38 87 GLN A CA 1
ATOM 704 C C . GLN A 1 87 ? 11.509 3.315 -9.233 1.00 89.38 87 GLN A C 1
ATOM 706 O O . GLN A 1 87 ? 10.739 3.052 -8.320 1.00 89.38 87 GLN A O 1
ATOM 711 N N . PHE A 1 88 ? 11.064 3.776 -10.411 1.00 94.25 88 PHE A N 1
ATOM 712 C CA . PHE A 1 88 ? 9.660 4.134 -10.693 1.00 94.25 88 PHE A CA 1
ATOM 713 C C . PHE A 1 88 ? 8.648 2.998 -10.498 1.00 94.25 88 PHE A C 1
ATOM 715 O O . PHE A 1 88 ? 7.467 3.271 -10.281 1.00 94.25 88 PHE A O 1
ATOM 722 N N . LEU A 1 89 ? 9.092 1.739 -10.505 1.00 97.06 89 LEU A N 1
ATOM 723 C CA . LEU A 1 89 ? 8.252 0.598 -10.148 1.00 97.06 89 LEU A CA 1
ATOM 724 C C . LEU A 1 89 ? 7.728 0.665 -8.700 1.00 97.06 89 LEU A C 1
ATOM 726 O O . LEU A 1 89 ? 6.728 0.012 -8.392 1.00 97.06 89 LEU A O 1
ATOM 730 N N . TRP A 1 90 ? 8.296 1.524 -7.837 1.00 96.06 90 TRP A N 1
ATOM 731 C CA . TRP A 1 90 ? 7.725 1.839 -6.521 1.00 96.06 90 TRP A CA 1
ATOM 732 C C . TRP A 1 90 ? 6.254 2.259 -6.621 1.00 96.06 90 TRP A C 1
ATOM 734 O O . TRP A 1 90 ? 5.453 1.950 -5.738 1.00 96.06 90 TRP A O 1
ATOM 744 N N . LYS A 1 91 ? 5.871 2.916 -7.723 1.00 97.44 91 LYS A N 1
ATOM 745 C CA . LYS A 1 91 ? 4.497 3.360 -7.945 1.00 97.44 91 LYS A CA 1
ATOM 746 C C . LYS A 1 91 ? 3.536 2.185 -8.139 1.00 97.44 91 LYS A C 1
ATOM 748 O O . LYS A 1 91 ? 2.397 2.262 -7.689 1.00 97.44 91 LYS A O 1
ATOM 753 N N . ALA A 1 92 ? 4.000 1.073 -8.713 1.00 98.19 92 ALA A N 1
ATOM 754 C CA . ALA A 1 92 ? 3.192 -0.134 -8.852 1.00 98.19 92 ALA A CA 1
ATOM 755 C C . ALA A 1 92 ? 2.969 -0.777 -7.480 1.00 98.19 92 ALA A C 1
ATOM 757 O O . ALA A 1 92 ? 1.849 -1.174 -7.168 1.00 98.19 92 ALA A O 1
ATOM 758 N N . ILE A 1 93 ? 3.997 -0.790 -6.621 1.00 98.00 93 ILE A N 1
ATOM 759 C CA . ILE A 1 93 ? 3.862 -1.225 -5.223 1.00 98.00 93 ILE A CA 1
ATOM 760 C C . ILE A 1 93 ? 2.818 -0.363 -4.500 1.00 98.00 93 ILE A C 1
ATOM 762 O O . ILE A 1 93 ? 1.908 -0.916 -3.880 1.00 98.00 93 ILE A O 1
ATOM 766 N N . GLU A 1 94 ? 2.896 0.968 -4.608 1.00 97.62 94 GLU A N 1
ATOM 767 C CA . GLU A 1 94 ? 1.903 1.885 -4.027 1.00 97.62 94 GLU A CA 1
ATOM 768 C C . GLU A 1 94 ? 0.480 1.608 -4.548 1.00 97.62 94 GLU A C 1
ATOM 770 O O . GLU A 1 94 ? -0.455 1.565 -3.753 1.00 97.62 94 GLU A O 1
ATOM 775 N N . GLU A 1 95 ? 0.277 1.409 -5.853 1.00 98.06 95 GLU A N 1
ATOM 776 C CA . GLU A 1 95 ? -1.067 1.217 -6.425 1.00 98.06 95 GLU A CA 1
ATOM 777 C C . GLU A 1 95 ? -1.682 -0.144 -6.093 1.00 98.06 95 GLU A C 1
ATOM 779 O O . GLU A 1 95 ? -2.875 -0.215 -5.782 1.00 98.06 95 GLU A O 1
ATOM 784 N N . ILE A 1 96 ? -0.864 -1.197 -6.104 1.00 97.94 96 ILE A N 1
ATOM 785 C CA . ILE A 1 96 ? -1.275 -2.567 -5.791 1.00 97.94 96 ILE A CA 1
ATOM 786 C C . ILE A 1 96 ? -1.578 -2.714 -4.294 1.00 97.94 96 ILE A C 1
ATOM 788 O O . ILE A 1 96 ? -2.569 -3.326 -3.910 1.00 97.94 96 ILE A O 1
ATOM 792 N N . THR A 1 97 ? -0.720 -2.168 -3.428 1.00 97.94 97 THR A N 1
ATOM 793 C CA . THR A 1 97 ? -0.809 -2.393 -1.972 1.00 97.94 97 THR A CA 1
ATOM 794 C C . THR A 1 97 ? -1.507 -1.257 -1.232 1.00 97.94 97 THR A C 1
ATOM 796 O O . THR A 1 97 ? -1.773 -1.363 -0.034 1.00 97.94 97 THR A O 1
ATOM 799 N N . LYS A 1 98 ? -1.768 -0.141 -1.921 1.00 98.31 98 LYS A N 1
ATOM 800 C CA . LYS A 1 98 ? -2.265 1.124 -1.363 1.00 98.31 98 LYS A CA 1
ATOM 801 C C . LYS A 1 98 ? -1.387 1.708 -0.247 1.00 98.31 98 LYS A C 1
ATOM 803 O O . LYS A 1 98 ? -1.828 2.652 0.416 1.00 98.31 98 LYS A O 1
ATOM 808 N N . VAL A 1 99 ? -0.176 1.181 -0.029 1.00 98.00 99 VAL A N 1
ATOM 809 C CA . VAL A 1 99 ? 0.764 1.721 0.957 1.00 98.00 99 VAL A CA 1
ATOM 810 C C . VAL A 1 99 ? 1.260 3.077 0.475 1.00 98.00 99 VAL A C 1
ATOM 812 O O . VAL A 1 99 ? 1.659 3.223 -0.675 1.00 98.00 99 VAL A O 1
ATOM 815 N N . LYS A 1 100 ? 1.220 4.088 1.343 1.00 97.50 100 LYS A N 1
ATOM 816 C CA . LYS A 1 100 ? 1.674 5.445 1.016 1.00 97.50 100 LYS A CA 1
ATOM 817 C C . LYS A 1 100 ? 2.704 5.898 2.024 1.00 97.50 100 LYS A C 1
ATOM 819 O O . LYS A 1 100 ? 2.360 6.320 3.129 1.00 97.50 100 LYS A O 1
ATOM 824 N N . ILE A 1 101 ? 3.963 5.868 1.609 1.00 96.25 101 ILE A N 1
ATOM 825 C CA . ILE A 1 101 ? 5.083 6.241 2.462 1.00 96.25 101 ILE A CA 1
ATOM 826 C C . ILE A 1 101 ? 5.447 7.697 2.193 1.00 96.25 101 ILE A C 1
ATOM 828 O O . ILE A 1 101 ? 5.771 8.077 1.070 1.00 96.25 101 ILE A O 1
ATOM 832 N N . ARG A 1 102 ? 5.366 8.540 3.226 1.00 93.38 102 ARG A N 1
ATOM 833 C CA . ARG A 1 102 ? 5.627 9.977 3.095 1.00 93.38 102 ARG A CA 1
ATOM 834 C C . ARG A 1 102 ? 6.925 10.353 3.781 1.00 93.38 102 ARG A C 1
ATOM 836 O O . ARG A 1 102 ? 7.034 10.270 5.002 1.00 93.38 102 ARG A O 1
ATOM 843 N N . GLY A 1 103 ? 7.871 10.826 2.981 1.00 93.75 103 GLY A N 1
ATOM 844 C CA . GLY A 1 103 ? 9.056 11.498 3.485 1.00 93.75 103 GLY A CA 1
ATOM 845 C C . GLY A 1 103 ? 8.722 12.886 4.034 1.00 93.75 103 GLY A C 1
ATOM 846 O O . GLY A 1 103 ? 7.748 13.526 3.630 1.00 93.75 103 GLY A O 1
ATOM 847 N N . LYS A 1 104 ? 9.554 13.363 4.952 1.00 94.81 104 LYS A N 1
ATOM 848 C CA . LYS A 1 104 ? 9.573 14.737 5.445 1.00 94.81 104 LYS A CA 1
ATOM 849 C C . LYS A 1 104 ? 10.961 15.303 5.191 1.00 94.81 104 LYS A C 1
ATOM 851 O O . LYS A 1 104 ? 11.952 14.666 5.523 1.00 94.81 104 LYS A O 1
ATOM 856 N N . TYR A 1 105 ? 11.028 16.505 4.634 1.00 95.19 105 TYR A N 1
ATOM 857 C CA . TYR A 1 105 ? 12.299 17.200 4.501 1.00 95.19 105 TYR A CA 1
ATOM 858 C C . TYR A 1 105 ? 12.791 17.676 5.874 1.00 95.19 105 TYR A C 1
ATOM 860 O O . TYR A 1 105 ? 12.096 18.424 6.571 1.00 95.19 105 TYR A O 1
ATOM 868 N N . ASP A 1 106 ? 13.976 17.220 6.260 1.00 93.81 106 ASP A N 1
ATOM 869 C CA . ASP A 1 106 ? 14.700 17.654 7.445 1.00 93.81 106 ASP A CA 1
ATOM 870 C C . ASP A 1 106 ? 15.723 18.718 7.034 1.00 93.81 106 ASP A C 1
ATOM 872 O O . ASP A 1 106 ? 16.707 18.433 6.351 1.00 93.81 106 ASP A O 1
ATOM 876 N N . LYS A 1 107 ? 15.481 19.962 7.465 1.00 95.19 107 LYS A N 1
ATOM 877 C CA . LYS A 1 107 ? 16.350 21.103 7.154 1.00 95.19 107 LYS A CA 1
ATOM 878 C C . LYS A 1 107 ? 17.733 20.988 7.796 1.00 95.19 107 LYS A C 1
ATOM 880 O O . LYS A 1 107 ? 18.688 21.481 7.215 1.00 95.19 107 LYS A O 1
ATOM 885 N N . GLN A 1 108 ? 17.841 20.378 8.978 1.00 94.25 108 GLN A N 1
ATOM 886 C CA . GLN A 1 108 ? 19.113 20.281 9.703 1.00 94.25 108 GLN A CA 1
ATOM 887 C C . GLN A 1 108 ? 20.038 19.268 9.036 1.00 94.25 108 GLN A C 1
ATOM 889 O O . GLN A 1 108 ? 21.237 19.496 8.924 1.00 94.25 108 GLN A O 1
ATOM 894 N N . LYS A 1 109 ? 19.462 18.163 8.561 1.00 90.94 109 LYS A N 1
ATOM 895 C CA . LYS A 1 109 ? 20.197 17.103 7.863 1.00 90.94 109 LYS A CA 1
ATOM 896 C C . LYS A 1 109 ? 20.278 17.309 6.349 1.00 90.94 109 LYS A C 1
ATOM 898 O O . LYS A 1 109 ? 20.937 16.520 5.681 1.00 90.94 109 LYS A O 1
ATOM 903 N N . ASN A 1 110 ? 19.593 18.326 5.815 1.00 93.44 110 ASN A N 1
ATOM 904 C CA . ASN A 1 110 ? 19.465 18.593 4.379 1.00 93.44 110 ASN A CA 1
ATOM 905 C C . ASN A 1 110 ? 19.054 17.334 3.586 1.00 93.44 110 ASN A C 1
ATOM 907 O O . ASN A 1 110 ? 19.627 17.016 2.547 1.00 93.44 110 ASN A O 1
ATOM 911 N N . THR A 1 111 ? 18.100 16.562 4.119 1.00 94.19 111 THR A N 1
ATOM 912 C CA . THR A 1 111 ? 17.709 15.262 3.552 1.00 94.19 111 THR A CA 1
ATOM 913 C C . THR A 1 111 ? 16.239 14.945 3.805 1.00 94.19 111 THR A C 1
ATOM 915 O O . THR A 1 111 ? 15.586 15.556 4.652 1.00 94.19 111 THR A O 1
ATOM 918 N N . ILE A 1 112 ? 15.701 13.977 3.069 1.00 93.88 112 ILE A N 1
ATOM 919 C CA . ILE A 1 112 ? 14.363 13.440 3.310 1.00 93.88 112 ILE A CA 1
ATOM 920 C C . ILE A 1 112 ? 14.479 12.330 4.354 1.00 93.88 112 ILE A C 1
ATOM 922 O O . ILE A 1 112 ? 15.176 11.342 4.145 1.00 93.88 112 ILE A O 1
ATOM 926 N N . ILE A 1 113 ? 13.767 12.484 5.467 1.00 94.94 113 ILE A N 1
ATOM 927 C CA . ILE A 1 113 ? 13.617 11.453 6.495 1.00 94.94 113 ILE A CA 1
ATOM 928 C C . ILE A 1 113 ? 12.244 10.799 6.384 1.00 94.94 113 ILE A C 1
ATOM 930 O O . ILE A 1 113 ? 11.275 11.428 5.957 1.00 94.94 113 ILE A O 1
ATOM 934 N N . PHE A 1 114 ? 12.134 9.557 6.834 1.00 95.69 114 PHE A N 1
ATOM 935 C CA . PHE A 1 114 ? 10.872 8.829 6.884 1.00 95.69 114 PHE A CA 1
ATOM 936 C C . PHE A 1 114 ? 10.556 8.534 8.350 1.00 95.69 114 PHE A C 1
ATOM 938 O O . PHE A 1 114 ? 11.101 7.586 8.901 1.00 95.69 114 PHE A O 1
ATOM 945 N N . PRO A 1 115 ? 9.715 9.349 9.019 1.00 92.12 115 PRO A N 1
ATOM 946 C CA . PRO A 1 115 ? 9.495 9.226 10.463 1.00 92.12 115 PRO A CA 1
ATOM 947 C C . PRO A 1 115 ? 8.975 7.857 10.910 1.00 92.12 115 PRO A C 1
ATOM 949 O O . PRO A 1 115 ? 9.229 7.451 12.038 1.00 92.12 115 PRO A O 1
ATOM 952 N N . ASP A 1 116 ? 8.256 7.161 10.027 1.00 90.94 116 ASP A N 1
ATOM 953 C CA . ASP A 1 116 ? 7.721 5.823 10.288 1.00 90.94 116 ASP A CA 1
ATOM 954 C C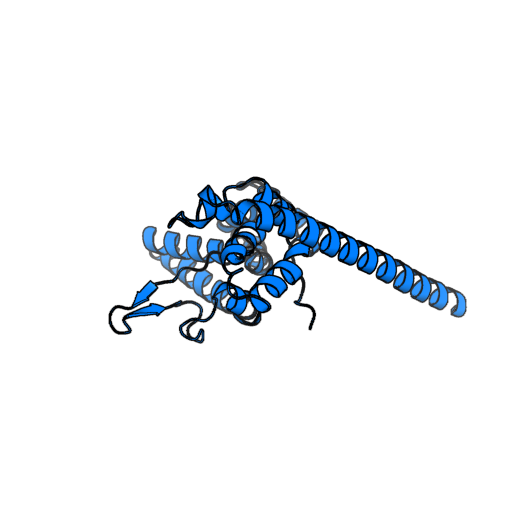 . ASP A 1 116 ? 8.781 4.715 10.079 1.00 90.94 116 ASP A C 1
ATOM 956 O O . ASP A 1 116 ? 8.553 3.576 10.470 1.00 90.94 116 ASP A O 1
ATOM 960 N N . PHE A 1 117 ? 9.945 5.050 9.503 1.00 94.25 117 PHE A N 1
ATOM 961 C CA . PHE A 1 117 ? 11.080 4.154 9.240 1.00 94.25 117 PHE A CA 1
ATOM 962 C C . PHE A 1 117 ? 12.406 4.828 9.646 1.00 94.25 117 PHE A C 1
ATOM 964 O O . PHE A 1 117 ? 13.206 5.191 8.781 1.00 94.25 117 PHE A O 1
ATOM 971 N N . PRO A 1 118 ? 12.647 5.039 10.954 1.00 92.12 118 PRO A N 1
ATOM 972 C CA . PRO A 1 118 ? 13.823 5.768 11.436 1.00 92.12 118 PRO A CA 1
ATOM 973 C C . PRO A 1 118 ? 15.155 5.078 11.104 1.00 92.12 118 PRO A C 1
ATOM 975 O O . PRO A 1 118 ? 16.174 5.761 11.024 1.00 92.12 118 PRO A O 1
ATOM 978 N N . ASP A 1 119 ? 15.136 3.762 10.878 1.00 93.38 119 ASP A N 1
ATOM 979 C CA . ASP A 1 119 ? 16.322 2.960 10.556 1.00 93.38 119 ASP A CA 1
ATOM 980 C C . ASP A 1 119 ? 16.669 2.959 9.054 1.00 93.38 119 ASP A C 1
ATOM 982 O O . ASP A 1 119 ? 17.704 2.413 8.667 1.00 93.38 119 ASP A O 1
ATOM 986 N N . LEU A 1 120 ? 15.829 3.566 8.200 1.00 93.50 120 LEU A N 1
ATOM 987 C CA . LEU A 1 120 ? 16.106 3.693 6.767 1.00 93.50 120 LEU A CA 1
ATOM 988 C C . LEU A 1 120 ? 17.344 4.566 6.552 1.00 93.50 120 LEU A C 1
ATOM 990 O O . LEU A 1 120 ? 17.390 5.723 6.989 1.00 93.50 120 LEU A O 1
ATOM 994 N N . LYS A 1 121 ? 18.330 4.050 5.817 1.00 92.44 121 LYS A N 1
ATOM 995 C CA . LYS A 1 121 ? 19.549 4.812 5.540 1.00 92.44 121 LYS A CA 1
ATOM 996 C C . LYS A 1 121 ? 19.307 5.847 4.433 1.00 92.44 121 LYS A C 1
ATOM 998 O O . LYS A 1 121 ? 18.523 5.603 3.513 1.00 92.44 121 LYS A O 1
ATOM 1003 N N . PRO A 1 122 ? 19.996 7.003 4.466 1.00 88.75 122 PRO A N 1
ATOM 1004 C CA . PRO A 1 122 ? 19.932 7.972 3.377 1.00 88.75 122 PRO A CA 1
ATOM 1005 C C . PRO A 1 122 ? 20.264 7.329 2.023 1.00 88.75 122 PRO A C 1
ATOM 1007 O O . PRO A 1 122 ? 21.264 6.629 1.897 1.00 88.75 122 PRO A O 1
ATOM 1010 N N . GLY A 1 123 ? 19.427 7.580 1.014 1.00 86.38 123 GLY A N 1
ATOM 1011 C CA . GLY A 1 123 ? 19.589 7.033 -0.338 1.00 86.38 123 GLY A CA 1
ATOM 1012 C C . GLY A 1 123 ? 18.976 5.646 -0.561 1.00 86.38 123 GLY A C 1
ATOM 1013 O O . GLY A 1 123 ? 18.842 5.238 -1.712 1.00 86.38 123 GLY A O 1
ATOM 1014 N N . GLU A 1 124 ? 18.547 4.933 0.486 1.00 92.38 124 GLU A N 1
ATOM 1015 C CA . GLU A 1 124 ? 17.823 3.671 0.310 1.00 92.38 124 GLU A CA 1
ATOM 1016 C C . GLU A 1 124 ? 16.418 3.905 -0.264 1.00 92.38 124 GLU A C 1
ATOM 1018 O O . GLU A 1 124 ? 15.706 4.847 0.099 1.00 92.38 124 GLU A O 1
ATOM 1023 N N . ASN A 1 125 ? 15.986 3.008 -1.154 1.00 94.62 125 ASN A N 1
ATOM 1024 C CA . ASN A 1 125 ? 14.625 3.035 -1.672 1.00 94.62 125 ASN A CA 1
ATOM 1025 C C . ASN A 1 125 ? 13.647 2.613 -0.565 1.00 94.62 125 ASN A C 1
ATOM 1027 O O . ASN A 1 125 ? 13.609 1.452 -0.152 1.00 94.62 125 ASN A O 1
ATOM 1031 N N . VAL A 1 126 ? 12.820 3.554 -0.114 1.00 96.56 126 VAL A N 1
ATOM 1032 C CA . VAL A 1 126 ? 11.906 3.335 1.012 1.00 96.56 126 VAL A CA 1
ATOM 1033 C C . VAL A 1 126 ? 10.883 2.216 0.772 1.00 96.56 126 VAL A C 1
ATOM 1035 O O . VAL A 1 126 ? 10.471 1.555 1.721 1.00 96.56 126 VAL A O 1
ATOM 1038 N N . TYR A 1 127 ? 10.497 1.949 -0.479 1.00 96.88 127 TYR A N 1
ATOM 1039 C CA . TYR A 1 127 ? 9.564 0.866 -0.799 1.00 96.88 127 TYR A CA 1
ATOM 1040 C C . TYR A 1 127 ? 10.242 -0.507 -0.766 1.00 96.88 127 TYR A C 1
ATOM 1042 O O . TYR A 1 127 ? 9.620 -1.470 -0.318 1.00 96.88 127 TYR A O 1
ATOM 1050 N N . LEU A 1 128 ? 11.521 -0.599 -1.150 1.00 96.25 128 LEU A N 1
ATOM 1051 C CA . LEU A 1 128 ? 12.316 -1.816 -0.946 1.00 96.25 128 LEU A CA 1
ATOM 1052 C C . LEU A 1 128 ? 12.541 -2.085 0.544 1.00 96.25 128 LEU A C 1
ATOM 1054 O O . LEU A 1 128 ? 12.375 -3.214 1.001 1.00 96.25 128 LEU A O 1
ATOM 1058 N N . TYR A 1 129 ? 12.843 -1.045 1.325 1.00 96.31 129 TYR A N 1
ATOM 1059 C CA . TYR A 1 129 ? 12.941 -1.173 2.779 1.00 96.31 129 TYR A CA 1
ATOM 1060 C C . TYR A 1 129 ? 11.611 -1.610 3.401 1.00 96.31 129 TYR A C 1
ATOM 1062 O O . TYR A 1 129 ? 11.575 -2.530 4.218 1.00 96.31 129 TYR A O 1
ATOM 1070 N N . TRP A 1 130 ? 10.498 -0.993 2.995 1.00 96.62 130 TRP A N 1
ATOM 1071 C CA . TRP A 1 130 ? 9.168 -1.39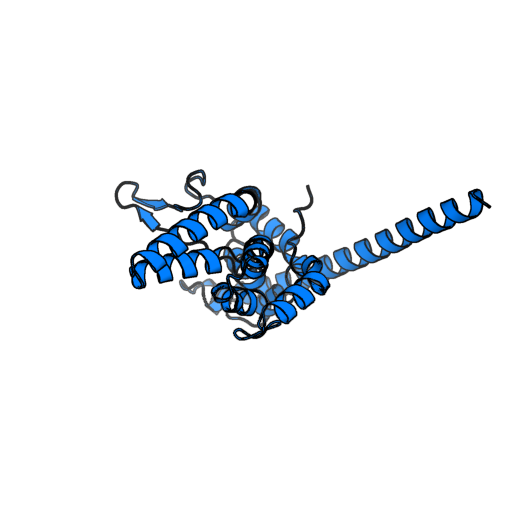0 3.449 1.00 96.62 130 TRP A CA 1
ATOM 1072 C C . TRP A 1 130 ? 8.865 -2.852 3.114 1.00 96.62 130 TRP A C 1
ATOM 1074 O O . TRP A 1 130 ? 8.359 -3.580 3.970 1.00 96.62 130 TRP A O 1
ATOM 1084 N N . TRP A 1 131 ? 9.217 -3.294 1.905 1.00 95.94 131 TRP A N 1
ATOM 1085 C CA . TRP A 1 131 ? 9.044 -4.678 1.485 1.00 95.94 131 TRP A CA 1
ATOM 1086 C C . TRP A 1 131 ? 9.826 -5.651 2.370 1.00 95.94 131 TRP A C 1
ATOM 1088 O O . TRP A 1 131 ? 9.270 -6.652 2.812 1.00 95.94 131 TRP A O 1
ATOM 1098 N N . ARG A 1 132 ? 11.098 -5.369 2.658 1.00 94.69 132 ARG A N 1
ATOM 1099 C CA . ARG A 1 132 ? 11.962 -6.277 3.429 1.00 94.69 132 ARG A CA 1
ATOM 1100 C C . ARG A 1 132 ? 11.643 -6.253 4.922 1.00 94.69 132 ARG A C 1
ATOM 1102 O O . ARG A 1 132 ? 11.427 -7.303 5.526 1.00 94.69 132 ARG A O 1
ATOM 1109 N N . GLU A 1 133 ? 11.559 -5.057 5.497 1.00 94.00 133 GLU A N 1
ATOM 1110 C CA . GLU A 1 133 ? 11.530 -4.850 6.948 1.00 94.00 133 GLU A CA 1
ATOM 1111 C C . GLU A 1 133 ? 10.309 -4.062 7.421 1.00 94.00 133 GLU A C 1
ATOM 1113 O O . GLU A 1 133 ? 9.646 -4.462 8.378 1.00 94.00 133 GLU A O 1
ATOM 1118 N N . GLY A 1 134 ? 9.956 -2.966 6.744 1.00 91.38 134 GLY A N 1
ATOM 1119 C CA . GLY A 1 134 ? 8.930 -2.044 7.244 1.00 91.38 134 GLY A CA 1
ATOM 1120 C C . GLY A 1 134 ? 7.542 -2.677 7.416 1.00 91.38 134 GLY A C 1
ATOM 1121 O O . GLY A 1 134 ? 6.842 -2.373 8.382 1.00 91.38 134 GLY A O 1
ATOM 1122 N N . ARG A 1 135 ? 7.146 -3.622 6.553 1.00 94.00 135 ARG A N 1
ATOM 1123 C CA . ARG A 1 135 ? 5.866 -4.343 6.686 1.00 94.00 135 ARG A CA 1
ATOM 1124 C C . ARG A 1 135 ? 5.780 -5.183 7.965 1.00 94.00 135 ARG A C 1
ATOM 1126 O O . ARG A 1 135 ? 4.694 -5.317 8.522 1.00 94.00 135 ARG A O 1
ATOM 1133 N N . LYS A 1 136 ? 6.911 -5.679 8.486 1.00 94.00 136 LYS A N 1
ATOM 1134 C CA . LYS A 1 136 ? 6.960 -6.435 9.753 1.00 94.00 136 LYS A CA 1
ATOM 1135 C C . LYS A 1 136 ? 6.584 -5.553 10.950 1.00 94.00 136 LYS A C 1
ATOM 1137 O O . LYS A 1 136 ? 6.108 -6.066 11.955 1.00 94.00 136 LYS A O 1
ATOM 1142 N N . GLN A 1 137 ? 6.745 -4.234 10.813 1.00 94.94 137 GLN A N 1
ATOM 1143 C CA . GLN A 1 137 ? 6.421 -3.235 11.836 1.00 94.94 137 GLN A CA 1
ATOM 1144 C C . GLN A 1 137 ? 4.960 -2.752 11.774 1.00 94.94 137 GLN A C 1
ATOM 1146 O O . GLN A 1 137 ? 4.523 -1.965 12.615 1.00 94.94 137 GLN A O 1
ATOM 1151 N N . THR A 1 138 ? 4.181 -3.197 10.777 1.00 95.88 138 THR A N 1
ATOM 1152 C CA . THR A 1 138 ? 2.774 -2.795 10.616 1.00 95.88 138 THR A CA 1
ATOM 1153 C C . THR A 1 138 ? 1.914 -3.036 11.862 1.00 95.88 138 THR A C 1
ATOM 1155 O O . THR A 1 138 ? 1.185 -2.108 12.210 1.00 95.88 138 THR A O 1
ATOM 1158 N N . PRO A 1 139 ? 1.978 -4.178 12.582 1.00 96.81 139 PRO A N 1
ATOM 1159 C CA . PRO A 1 139 ? 1.194 -4.349 13.809 1.00 96.81 139 PRO A CA 1
ATOM 1160 C C . PRO A 1 139 ? 1.460 -3.258 14.857 1.00 96.81 139 PRO A C 1
ATOM 1162 O O . PRO A 1 139 ? 0.517 -2.696 15.416 1.00 96.81 139 PRO A O 1
ATOM 1165 N N . GLN A 1 140 ? 2.729 -2.923 15.104 1.00 97.44 140 GLN A N 1
ATOM 1166 C CA . GLN A 1 140 ? 3.118 -1.918 16.097 1.00 97.44 140 GLN A CA 1
ATOM 1167 C C . GLN A 1 140 ? 2.722 -0.508 15.642 1.00 97.44 140 GLN A C 1
ATOM 1169 O O . GLN A 1 140 ? 2.143 0.253 16.420 1.00 97.44 140 GLN A O 1
ATOM 1174 N N . LEU A 1 141 ? 2.979 -0.173 14.372 1.00 96.88 141 LEU A N 1
ATOM 1175 C CA . LEU A 1 141 ? 2.595 1.114 13.787 1.00 96.88 141 LEU A CA 1
ATOM 1176 C C . LEU A 1 141 ? 1.075 1.304 13.785 1.00 96.88 141 LEU A C 1
ATOM 1178 O O . LEU A 1 141 ? 0.594 2.365 14.180 1.00 96.88 141 LEU A O 1
ATOM 1182 N N . PHE A 1 142 ? 0.315 0.277 13.396 1.00 98.38 142 PHE A N 1
ATOM 1183 C CA . PHE A 1 142 ? -1.144 0.300 13.445 1.00 98.38 142 PHE A CA 1
ATOM 1184 C C . PHE A 1 142 ? -1.642 0.504 14.874 1.00 98.38 142 PHE A C 1
ATOM 1186 O O . PHE A 1 142 ? -2.441 1.408 15.103 1.00 98.38 142 PHE A O 1
ATOM 1193 N N . GLY A 1 143 ? -1.149 -0.287 15.835 1.00 98.38 143 GLY A N 1
ATOM 1194 C CA . GLY A 1 143 ? -1.554 -0.186 17.238 1.00 98.38 143 GLY A CA 1
ATOM 1195 C C . GLY A 1 143 ? -1.337 1.217 17.804 1.00 98.38 143 GLY A C 1
ATOM 1196 O O . GLY A 1 143 ? -2.258 1.796 18.374 1.00 98.38 143 GLY A O 1
ATOM 1197 N N . LYS A 1 144 ? -0.157 1.802 17.561 1.00 98.25 144 LYS A N 1
ATOM 1198 C CA . LYS A 1 144 ? 0.157 3.178 17.963 1.00 98.25 144 LYS A CA 1
ATOM 1199 C C . LYS A 1 144 ? -0.789 4.196 17.322 1.00 98.25 144 LYS A C 1
ATOM 1201 O O . LYS A 1 144 ? -1.398 4.992 18.030 1.00 98.25 144 LYS A O 1
ATOM 1206 N N . LEU A 1 145 ? -0.924 4.172 15.993 1.00 98.38 145 LEU A N 1
ATOM 1207 C CA . LEU A 1 145 ? -1.756 5.133 15.261 1.00 98.38 145 LEU A CA 1
ATOM 1208 C C . LEU A 1 145 ? -3.234 5.034 15.647 1.00 98.38 145 LEU A C 1
ATOM 1210 O O . LEU A 1 145 ? -3.912 6.056 15.722 1.00 98.38 145 LEU A O 1
ATOM 1214 N N . TYR A 1 146 ? -3.722 3.818 15.884 1.00 98.69 146 TYR A N 1
ATOM 1215 C CA . TYR A 1 146 ? -5.087 3.556 16.317 1.00 98.69 146 TYR A CA 1
ATOM 1216 C C . TYR A 1 146 ? -5.357 4.123 17.714 1.00 98.69 146 TYR A C 1
ATOM 1218 O O . TYR A 1 146 ? -6.338 4.843 17.887 1.00 98.69 146 TYR A O 1
ATOM 1226 N N . SER A 1 147 ? -4.485 3.856 18.693 1.00 98.62 147 SER A N 1
ATOM 1227 C CA . SER A 1 147 ? -4.650 4.393 20.050 1.00 98.62 147 SER A CA 1
ATOM 1228 C C . SER A 1 147 ? -4.630 5.922 20.052 1.00 98.62 147 SER A C 1
ATOM 1230 O O . SER A 1 147 ? -5.554 6.542 20.571 1.00 98.62 147 SER A O 1
ATOM 1232 N N . GLU A 1 148 ? -3.653 6.530 19.369 1.00 98.56 148 GLU A N 1
ATOM 1233 C CA . GLU A 1 148 ? -3.572 7.989 19.220 1.00 98.56 148 GLU A CA 1
ATOM 1234 C C . GLU A 1 148 ? -4.831 8.560 18.544 1.00 98.56 148 GLU A C 1
ATOM 1236 O O . GLU A 1 148 ? -5.338 9.604 18.945 1.00 98.56 148 GLU A O 1
ATOM 1241 N N . TRP A 1 149 ? -5.359 7.886 17.517 1.00 98.69 149 TRP A N 1
ATOM 1242 C CA . TRP A 1 149 ? -6.595 8.297 16.852 1.00 98.69 149 TRP A CA 1
ATOM 1243 C C . TRP A 1 149 ? -7.795 8.295 17.809 1.00 98.69 149 TRP A C 1
ATOM 1245 O O . TRP A 1 149 ? -8.504 9.300 17.869 1.00 98.69 149 TRP A O 1
ATOM 1255 N N . LYS A 1 150 ? -8.001 7.224 18.589 1.00 98.44 150 LYS A N 1
ATOM 1256 C CA . LYS A 1 150 ? -9.110 7.132 19.557 1.00 98.44 150 LYS A CA 1
ATOM 1257 C C . LYS A 1 150 ? -8.997 8.179 20.665 1.00 98.44 150 LYS A C 1
ATOM 1259 O O . LYS A 1 150 ? -9.992 8.817 20.996 1.00 98.44 150 LYS A O 1
ATOM 1264 N N . GLU A 1 151 ? -7.799 8.396 21.204 1.00 98.56 151 GLU A N 1
ATOM 1265 C CA . GLU A 1 151 ? -7.553 9.433 22.215 1.00 98.56 151 GLU A CA 1
ATOM 1266 C C . GLU A 1 151 ? -7.900 10.831 21.686 1.00 98.56 151 GLU A C 1
ATOM 1268 O O . GLU A 1 151 ? -8.572 11.610 22.363 1.00 98.56 151 GLU A O 1
ATOM 1273 N N . LEU A 1 152 ? -7.500 11.139 20.449 1.00 98.62 152 LEU A N 1
ATOM 1274 C CA . LEU A 1 152 ? -7.812 12.415 19.806 1.00 98.62 152 LEU A CA 1
ATOM 1275 C C . LEU A 1 152 ? -9.311 12.575 19.522 1.00 98.62 152 LEU A C 1
ATOM 1277 O O . 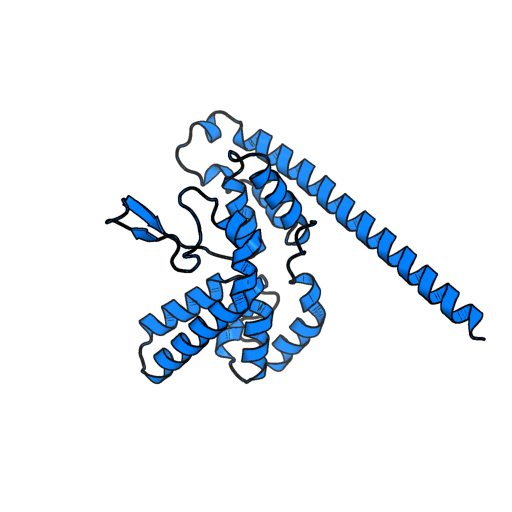LEU A 1 152 ? -9.824 13.686 19.661 1.00 98.62 152 LEU A O 1
ATOM 1281 N N . GLN A 1 153 ? -10.019 11.494 19.174 1.00 98.06 153 GLN A N 1
ATOM 1282 C CA . GLN A 1 153 ? -11.480 11.514 19.041 1.00 98.06 153 GLN A CA 1
ATOM 1283 C C . GLN A 1 153 ? -12.162 11.845 20.373 1.00 98.06 153 GLN A C 1
ATOM 1285 O O . GLN A 1 153 ? -13.014 12.728 20.411 1.00 98.06 153 GLN A O 1
ATOM 1290 N N . ILE A 1 154 ? -11.756 11.194 21.469 1.00 97.94 154 ILE A N 1
ATOM 1291 C CA . ILE A 1 154 ? -12.296 11.454 22.817 1.00 97.94 154 ILE A CA 1
ATOM 1292 C C . ILE A 1 154 ? -12.023 12.902 23.242 1.00 97.94 154 ILE A C 1
ATOM 1294 O O . ILE A 1 154 ? -12.881 13.552 23.833 1.00 97.94 154 ILE A O 1
ATOM 1298 N N . ALA A 1 155 ? -10.846 13.429 22.904 1.00 98.31 155 ALA A N 1
ATOM 1299 C CA . ALA A 1 155 ? -10.460 14.805 23.200 1.00 98.31 155 ALA A CA 1
ATOM 1300 C C . ALA A 1 155 ? -11.105 15.862 22.276 1.00 98.31 155 ALA A C 1
ATOM 1302 O O . ALA A 1 155 ? -10.798 17.045 22.423 1.00 98.31 155 ALA A O 1
ATOM 1303 N N . GLY A 1 156 ? -11.935 15.471 21.298 1.00 98.06 156 GLY A N 1
ATOM 1304 C CA . GLY A 1 156 ? -12.561 16.394 20.341 1.00 98.06 156 GLY A CA 1
ATOM 1305 C C . GLY A 1 156 ? -11.585 17.053 19.354 1.00 98.06 156 GLY A C 1
ATOM 1306 O O . GLY A 1 156 ? -11.910 18.066 18.738 1.00 98.06 156 GLY A O 1
ATOM 1307 N N . LYS A 1 157 ? -10.375 16.503 19.186 1.00 98.50 157 LYS A N 1
ATOM 1308 C CA . LYS A 1 157 ? -9.329 17.030 18.291 1.00 98.50 157 LYS A CA 1
ATOM 1309 C C . LYS A 1 157 ? -9.472 16.453 16.884 1.00 98.50 157 LYS A C 1
ATOM 1311 O O . LYS A 1 157 ? -8.668 15.634 16.436 1.00 98.50 157 LYS A O 1
ATOM 1316 N N . GLU A 1 158 ? -10.537 16.852 16.193 1.00 97.88 158 GLU A N 1
ATOM 1317 C CA . GLU A 1 158 ? -10.959 16.237 14.927 1.00 97.88 158 GLU A CA 1
ATOM 1318 C C . GLU A 1 158 ? -9.898 16.293 13.822 1.00 97.88 158 GLU A C 1
ATOM 1320 O O . GLU A 1 158 ? -9.712 15.323 13.083 1.00 97.88 158 GLU A O 1
ATOM 1325 N N . LYS A 1 159 ? -9.183 17.416 13.689 1.00 98.25 159 LYS A N 1
ATOM 1326 C CA . LYS A 1 159 ? -8.178 17.592 12.632 1.00 98.25 159 LYS A CA 1
ATOM 1327 C C . LYS A 1 159 ? -7.023 16.608 12.812 1.00 98.25 159 LYS A C 1
ATOM 1329 O O . LYS A 1 159 ? -6.663 15.899 11.874 1.00 98.25 159 LYS A O 1
ATOM 1334 N N . GLU A 1 160 ? -6.475 16.528 14.016 1.00 98.44 160 GLU A N 1
ATOM 1335 C CA . GLU A 1 160 ? -5.392 15.619 14.373 1.00 98.44 160 GLU A CA 1
ATOM 1336 C C . GLU A 1 160 ? -5.853 14.158 14.310 1.00 98.44 160 GLU A C 1
ATOM 1338 O O . GLU A 1 160 ? -5.124 13.305 13.796 1.00 98.44 160 GLU A O 1
ATOM 1343 N N . ALA A 1 161 ? -7.079 13.864 14.755 1.00 98.38 161 ALA A N 1
ATOM 1344 C CA . ALA A 1 161 ? -7.676 12.537 14.625 1.00 98.38 161 ALA A CA 1
ATOM 1345 C C . ALA A 1 161 ? -7.765 12.115 13.147 1.00 98.38 161 ALA A C 1
ATOM 1347 O O . ALA A 1 161 ? -7.333 11.018 12.786 1.00 98.38 161 ALA A O 1
ATOM 1348 N N . ASN A 1 162 ? -8.230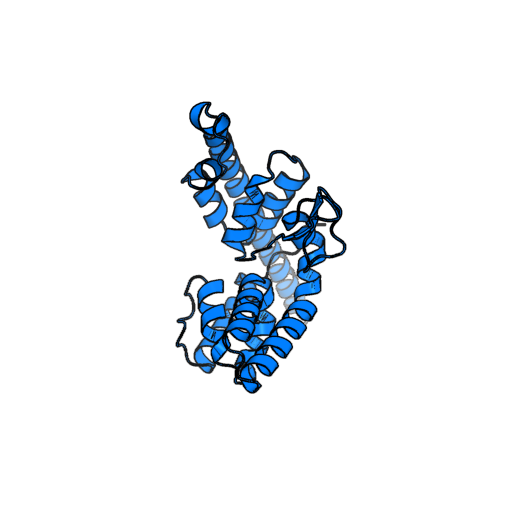 13.002 12.264 1.00 98.25 162 ASN A N 1
ATOM 1349 C CA . ASN A 1 162 ? -8.298 12.750 10.823 1.00 98.25 162 ASN A CA 1
ATOM 1350 C C . ASN A 1 162 ? -6.914 12.520 10.196 1.00 98.25 162 ASN A C 1
ATOM 1352 O O . ASN A 1 162 ? -6.766 11.706 9.278 1.00 98.25 162 ASN A O 1
ATOM 1356 N N . GLU A 1 163 ? -5.871 13.183 10.698 1.00 97.69 163 GLU A N 1
ATOM 1357 C CA . GLU A 1 163 ? -4.501 12.907 10.268 1.00 97.69 163 GLU A CA 1
ATOM 1358 C C . GLU A 1 163 ? -4.051 11.492 10.646 1.00 97.69 163 GLU A C 1
ATOM 1360 O O . GLU A 1 163 ? -3.463 10.807 9.800 1.00 97.69 163 GLU A O 1
ATOM 1365 N N . LYS A 1 164 ? -4.349 11.028 11.868 1.00 98.31 164 LYS A N 1
ATOM 1366 C CA . LYS A 1 164 ? -4.056 9.649 12.299 1.00 98.31 164 LYS A CA 1
ATOM 1367 C C . LYS A 1 164 ? -4.868 8.629 11.510 1.00 98.31 164 LYS A C 1
ATOM 1369 O O . LYS A 1 164 ? -4.286 7.677 10.998 1.00 98.31 164 LYS A O 1
ATOM 1374 N N . TYR A 1 165 ? -6.155 8.880 11.290 1.00 98.56 165 TYR A N 1
ATOM 1375 C CA . TYR A 1 165 ? -7.015 8.047 10.447 1.00 98.56 165 TYR A CA 1
ATOM 1376 C C . TYR A 1 165 ? -6.450 7.891 9.026 1.00 98.56 165 TYR A C 1
ATOM 1378 O O . TYR A 1 165 ? -6.344 6.785 8.490 1.00 98.56 165 TYR A O 1
ATOM 1386 N N . ARG A 1 166 ? -5.980 8.990 8.418 1.00 98.25 166 ARG A N 1
ATOM 1387 C CA . ARG A 1 166 ? -5.307 8.941 7.112 1.00 98.25 166 ARG A CA 1
ATOM 1388 C C . ARG A 1 166 ? -4.002 8.145 7.165 1.00 98.25 166 ARG A C 1
ATOM 1390 O O . ARG A 1 166 ? -3.688 7.458 6.198 1.00 98.25 166 ARG A O 1
ATOM 1397 N N . LYS A 1 167 ? -3.235 8.229 8.255 1.00 97.94 167 LYS A N 1
ATOM 1398 C CA . LYS A 1 167 ? -2.020 7.418 8.426 1.00 97.94 167 LYS A CA 1
ATOM 1399 C C . LYS A 1 167 ? -2.338 5.928 8.542 1.00 97.94 167 LYS A C 1
ATOM 1401 O O . LYS A 1 167 ? -1.673 5.150 7.873 1.00 97.94 167 LYS A O 1
ATOM 1406 N N . ILE A 1 168 ? -3.389 5.547 9.275 1.00 98.56 168 ILE A N 1
ATOM 1407 C CA . ILE A 1 168 ? -3.887 4.161 9.321 1.00 98.56 168 ILE A CA 1
ATOM 1408 C C . ILE A 1 168 ? -4.223 3.679 7.906 1.00 98.56 168 ILE A C 1
ATOM 1410 O O . ILE A 1 168 ? -3.744 2.634 7.478 1.00 98.56 168 ILE A O 1
ATOM 1414 N N . LYS A 1 169 ? -4.969 4.482 7.136 1.00 98.44 169 LYS A N 1
ATOM 1415 C CA . LYS A 1 169 ? -5.288 4.190 5.729 1.00 98.44 169 LYS A CA 1
ATOM 1416 C C . LYS A 1 169 ? -4.034 4.021 4.857 1.00 98.44 169 LYS A C 1
ATOM 1418 O O . LYS A 1 169 ? -4.011 3.165 3.979 1.00 98.44 169 LYS A O 1
ATOM 1423 N N . ASN A 1 170 ? -3.002 4.829 5.087 1.00 98.25 170 ASN A N 1
ATOM 1424 C CA . ASN A 1 170 ? -1.752 4.801 4.323 1.00 98.25 170 ASN A CA 1
ATOM 1425 C C . ASN A 1 170 ? -0.850 3.601 4.646 1.00 98.25 170 ASN A C 1
ATOM 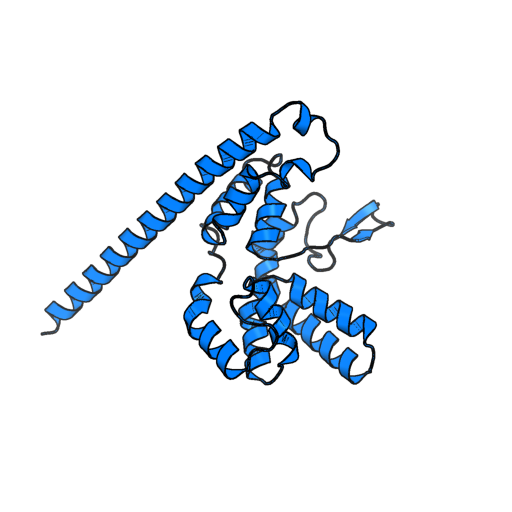1427 O O . ASN A 1 170 ? 0.092 3.364 3.892 1.00 98.25 170 ASN A O 1
ATOM 1431 N N . LEU A 1 171 ? -1.127 2.836 5.710 1.00 98.19 171 LEU A N 1
ATOM 1432 C CA . LEU A 1 171 ? -0.435 1.565 5.949 1.00 98.19 171 LEU A CA 1
ATOM 1433 C C . LEU A 1 171 ? -0.733 0.537 4.845 1.00 98.19 171 LEU A C 1
ATOM 1435 O O . LEU A 1 171 ? 0.027 -0.410 4.685 1.00 98.19 171 LEU A O 1
ATOM 1439 N N . GLY A 1 172 ? -1.788 0.737 4.048 1.00 98.06 172 GLY A N 1
ATOM 1440 C CA . GLY A 1 172 ? -2.116 -0.130 2.922 1.00 98.06 172 GLY A CA 1
ATOM 1441 C C . GLY A 1 172 ? -2.751 -1.452 3.352 1.00 98.06 172 GLY A C 1
ATOM 1442 O O . GLY A 1 172 ? -3.175 -1.631 4.495 1.00 98.06 172 GLY A O 1
ATOM 1443 N N . ILE A 1 173 ? -2.818 -2.401 2.421 1.00 97.75 173 ILE A N 1
ATOM 1444 C CA . ILE A 1 173 ? -3.491 -3.693 2.619 1.00 97.75 173 ILE A CA 1
ATOM 1445 C C . ILE A 1 173 ? -2.884 -4.538 3.747 1.00 97.75 173 ILE A C 1
ATOM 1447 O O . ILE A 1 173 ? -3.585 -5.352 4.340 1.00 97.75 173 ILE A O 1
ATOM 1451 N N . VAL A 1 174 ? -1.612 -4.318 4.103 1.00 97.12 174 VAL A N 1
ATOM 1452 C CA . VAL A 1 174 ? -0.952 -5.034 5.210 1.00 97.12 174 VAL A CA 1
ATOM 1453 C C . VAL A 1 174 ? -1.593 -4.728 6.562 1.00 97.12 174 VAL A C 1
ATOM 1455 O O . VAL A 1 174 ? -1.466 -5.519 7.493 1.00 97.12 174 VAL A O 1
ATOM 1458 N N . ALA A 1 175 ? -2.317 -3.610 6.676 1.00 98.19 175 ALA A N 1
ATOM 1459 C CA . ALA A 1 175 ? -3.057 -3.266 7.880 1.00 98.19 175 ALA A CA 1
ATOM 1460 C C . ALA A 1 175 ? -4.435 -3.944 7.973 1.00 98.19 175 ALA A C 1
ATOM 1462 O O . ALA A 1 175 ? -5.044 -3.898 9.042 1.00 98.19 175 ALA A O 1
ATOM 1463 N N . LEU A 1 176 ? -4.931 -4.579 6.897 1.00 98.19 176 LEU A N 1
ATOM 1464 C CA . LEU A 1 176 ? -6.270 -5.180 6.865 1.00 98.19 176 LEU A CA 1
ATOM 1465 C C . LEU A 1 176 ? -6.524 -6.143 8.033 1.00 98.19 176 LEU A C 1
ATOM 1467 O O . LEU A 1 176 ? -7.538 -5.950 8.698 1.00 98.19 176 LEU A O 1
ATOM 1471 N N . PRO A 1 177 ? -5.641 -7.105 8.374 1.00 98.00 177 PRO A N 1
ATOM 1472 C CA . PRO A 1 177 ? -5.897 -8.008 9.497 1.00 98.00 177 PRO A CA 1
ATOM 1473 C C . PRO A 1 177 ? -6.176 -7.264 10.811 1.00 98.00 177 PRO A C 1
ATOM 1475 O O . PRO A 1 177 ? -7.126 -7.588 11.518 1.00 98.00 177 PRO A O 1
ATOM 1478 N N . TYR A 1 178 ? -5.407 -6.215 11.106 1.00 98.56 178 TYR A N 1
ATOM 1479 C CA . TYR A 1 178 ? -5.552 -5.441 12.340 1.00 98.56 178 TYR A CA 1
ATOM 1480 C C . TYR A 1 178 ? -6.788 -4.536 12.322 1.00 98.56 178 TYR A C 1
ATOM 1482 O O . TYR A 1 178 ? -7.477 -4.411 13.334 1.00 98.56 178 TYR A O 1
ATOM 1490 N N . ILE A 1 179 ? -7.112 -3.957 11.162 1.00 98.69 179 ILE A N 1
ATOM 1491 C CA . ILE A 1 179 ? -8.352 -3.200 10.954 1.00 98.69 179 ILE A CA 1
ATOM 1492 C C . ILE A 1 179 ? -9.571 -4.103 11.186 1.00 98.69 179 ILE A C 1
ATOM 1494 O O . ILE A 1 179 ? -10.509 -3.711 11.880 1.00 98.69 179 ILE A O 1
ATOM 1498 N N . MET A 1 180 ? -9.551 -5.324 10.650 1.00 98.44 180 MET A N 1
ATOM 1499 C CA . MET A 1 180 ? -10.655 -6.274 10.783 1.00 98.44 180 MET A CA 1
ATOM 1500 C C . MET A 1 180 ? -10.863 -6.726 12.233 1.00 98.44 180 MET A C 1
ATOM 1502 O O . MET A 1 180 ? -12.009 -6.833 12.669 1.00 98.44 180 MET A O 1
ATOM 1506 N N . GLU A 1 181 ? -9.790 -6.911 13.010 1.00 98.50 181 GLU A N 1
ATOM 1507 C CA . GLU A 1 181 ? -9.900 -7.184 14.451 1.00 98.50 181 GLU A CA 1
ATOM 1508 C C . GLU A 1 181 ? -10.553 -6.021 15.215 1.00 98.50 181 GLU A C 1
ATOM 1510 O O . GLU A 1 181 ? -11.360 -6.253 16.115 1.00 98.50 181 GLU A O 1
ATOM 1515 N N . LYS A 1 182 ? -10.284 -4.765 14.836 1.00 98.69 182 LYS A N 1
ATOM 1516 C CA . LYS A 1 182 ? -10.960 -3.598 15.429 1.00 98.69 182 LYS A CA 1
ATOM 1517 C C . LYS A 1 182 ? -12.430 -3.503 15.030 1.00 98.69 182 LYS A C 1
ATOM 1519 O O . LYS A 1 182 ? -13.279 -3.290 15.891 1.00 98.69 182 LYS A O 1
ATOM 1524 N N . ILE A 1 183 ? -12.765 -3.776 13.771 1.00 98.62 183 ILE A N 1
ATOM 1525 C CA . ILE A 1 183 ? -14.165 -3.847 13.319 1.00 98.62 183 ILE A CA 1
ATOM 1526 C C . ILE A 1 183 ? -14.934 -4.938 14.080 1.00 98.62 183 ILE A C 1
ATOM 1528 O O . ILE A 1 183 ? -16.077 -4.723 14.482 1.00 98.62 183 ILE A O 1
ATOM 1532 N N . LYS A 1 184 ? -14.304 -6.089 14.344 1.00 98.31 184 LYS A N 1
ATOM 1533 C CA . LYS A 1 184 ? -14.875 -7.163 15.174 1.00 98.31 184 LYS A CA 1
ATOM 1534 C C . LYS A 1 184 ? -15.151 -6.719 16.617 1.00 98.31 184 LYS A C 1
ATOM 1536 O O . LYS A 1 184 ? -16.080 -7.231 17.232 1.00 98.31 184 LYS A O 1
ATOM 1541 N N . GLN A 1 185 ? -14.381 -5.760 17.134 1.00 98.19 185 GLN A N 1
ATOM 1542 C CA . GLN A 1 185 ? -14.571 -5.131 18.448 1.00 98.19 185 GLN A CA 1
ATOM 1543 C C . GLN A 1 185 ? -15.635 -4.014 18.442 1.00 98.19 185 GLN A C 1
ATOM 1545 O O . GLN A 1 185 ? -15.903 -3.439 19.491 1.00 98.19 185 GLN A O 1
ATOM 1550 N N . GLY A 1 186 ? -16.262 -3.725 17.296 1.00 97.62 186 GLY A N 1
ATOM 1551 C CA . GLY A 1 186 ? -17.317 -2.715 17.164 1.00 97.62 186 GLY A CA 1
ATOM 1552 C C . GLY A 1 186 ? -16.870 -1.392 16.536 1.00 97.62 186 GLY A C 1
ATOM 1553 O O . GLY A 1 186 ? -17.693 -0.494 16.399 1.00 97.62 186 GLY A O 1
ATOM 1554 N N . GLU A 1 187 ? -15.612 -1.268 16.106 1.00 98.00 187 GLU A N 1
ATOM 1555 C CA . GLU A 1 187 ? -15.058 -0.033 15.522 1.00 98.00 187 GLU A CA 1
ATOM 1556 C C . GLU A 1 187 ? -15.474 0.121 14.051 1.00 98.00 187 GLU A C 1
ATOM 1558 O O . GLU A 1 187 ? -14.710 -0.128 13.111 1.00 98.00 187 GLU A O 1
ATOM 1563 N N . THR A 1 188 ? -16.739 0.479 13.844 1.00 97.88 188 THR A N 1
ATOM 1564 C CA . THR A 1 188 ? -17.372 0.567 12.518 1.00 97.88 188 THR A CA 1
ATOM 1565 C C . THR A 1 188 ? -16.801 1.677 11.636 1.00 97.88 188 THR A C 1
ATOM 1567 O O . THR A 1 188 ? -16.833 1.580 10.409 1.00 97.88 188 THR A O 1
ATOM 1570 N N . GLU A 1 189 ? -16.204 2.698 12.242 1.00 98.12 189 GLU A N 1
ATOM 1571 C CA . GLU A 1 189 ? -15.609 3.857 11.582 1.00 98.12 189 GLU A CA 1
ATOM 1572 C C . GLU A 1 189 ? -14.403 3.483 10.710 1.00 98.12 189 GLU A C 1
ATOM 1574 O O . GLU A 1 189 ? -13.986 4.271 9.866 1.00 98.12 189 GLU A O 1
ATOM 1579 N N . LEU A 1 190 ? -13.856 2.272 10.866 1.00 98.62 190 LEU A N 1
ATOM 1580 C CA . LEU A 1 190 ? -12.769 1.754 10.036 1.00 98.62 190 LEU A CA 1
ATOM 1581 C C . LEU A 1 190 ? -13.246 1.055 8.748 1.00 98.62 190 LEU A C 1
ATOM 1583 O O . LEU A 1 190 ? -12.430 0.799 7.859 1.00 98.62 190 LEU A O 1
ATOM 1587 N N . ILE A 1 191 ? -14.544 0.768 8.591 1.00 98.62 191 ILE A N 1
ATOM 1588 C CA . ILE A 1 191 ? -15.099 0.101 7.394 1.00 98.62 191 ILE A CA 1
ATOM 1589 C C . ILE A 1 191 ? -14.803 0.873 6.092 1.00 98.62 191 ILE A C 1
ATOM 1591 O O . ILE A 1 191 ? -14.436 0.236 5.098 1.00 98.62 191 ILE A O 1
ATOM 1595 N N . PRO A 1 192 ? -14.850 2.221 6.048 1.00 98.75 192 PRO A N 1
ATOM 1596 C CA . PRO A 1 192 ? -14.435 2.963 4.861 1.00 98.75 192 PRO A CA 1
ATOM 1597 C C . PRO A 1 192 ? -12.963 2.747 4.474 1.00 98.75 192 PRO A C 1
ATOM 1599 O O . PRO A 1 192 ? -12.634 2.831 3.289 1.00 98.75 192 PRO A O 1
ATOM 1602 N N . ILE A 1 193 ? -12.070 2.446 5.430 1.00 98.62 193 ILE A N 1
ATOM 1603 C CA . ILE A 1 193 ? -10.680 2.077 5.115 1.00 98.62 193 ILE A CA 1
ATOM 1604 C C . ILE A 1 193 ? -10.651 0.723 4.406 1.00 98.62 193 ILE A C 1
ATOM 1606 O O . ILE A 1 193 ? -9.998 0.610 3.372 1.00 98.62 193 ILE A O 1
ATOM 1610 N N . VAL A 1 194 ? -11.392 -0.274 4.902 1.00 98.44 194 VAL A N 1
ATOM 1611 C CA . VAL A 1 194 ? -11.493 -1.596 4.254 1.00 98.44 194 VAL A CA 1
ATOM 1612 C C . VAL A 1 194 ? -12.027 -1.458 2.833 1.00 98.44 194 VAL A C 1
ATOM 1614 O O . VAL A 1 194 ? -11.446 -2.013 1.906 1.00 98.44 194 VAL A O 1
ATOM 1617 N N . SER A 1 195 ? -13.083 -0.664 2.645 1.00 98.44 195 SER A N 1
ATOM 1618 C CA . SER A 1 195 ? -13.654 -0.378 1.326 1.00 98.44 195 SER A CA 1
ATOM 1619 C C . SER A 1 195 ? -12.604 0.166 0.355 1.00 98.44 195 SER A C 1
ATOM 1621 O O . SER A 1 195 ? -12.419 -0.382 -0.726 1.00 98.44 195 SER A O 1
ATOM 1623 N N . TYR A 1 196 ? -11.836 1.176 0.771 1.00 98.31 196 TYR A N 1
ATOM 1624 C CA . TYR A 1 196 ? -10.766 1.743 -0.051 1.00 98.31 196 TYR A CA 1
ATOM 1625 C C . TYR A 1 196 ? -9.625 0.755 -0.337 1.00 98.31 196 TYR A C 1
ATOM 1627 O O . TYR A 1 196 ? -9.138 0.689 -1.461 1.00 98.31 196 TYR A O 1
ATOM 1635 N N . LEU A 1 197 ? -9.168 0.014 0.677 1.00 97.94 197 LEU A N 1
ATOM 1636 C CA . LEU A 1 197 ? -8.043 -0.916 0.542 1.00 97.94 197 LEU A CA 1
ATOM 1637 C C . LEU A 1 197 ? -8.383 -2.133 -0.321 1.00 97.94 197 LEU A C 1
ATOM 1639 O O . LEU A 1 197 ? -7.473 -2.797 -0.803 1.00 97.94 197 LEU A O 1
ATOM 1643 N N . THR A 1 198 ? -9.673 -2.415 -0.505 1.00 96.81 198 THR A N 1
ATOM 1644 C CA . THR A 1 198 ? -10.170 -3.584 -1.238 1.00 96.81 198 THR A CA 1
ATOM 1645 C C . THR A 1 198 ? -10.831 -3.218 -2.566 1.00 96.81 198 THR A C 1
ATOM 1647 O O . THR A 1 198 ? -11.631 -3.997 -3.089 1.00 96.81 198 THR A O 1
ATOM 1650 N N . ASP A 1 199 ? -10.526 -2.024 -3.088 1.00 95.94 199 ASP A N 1
ATOM 1651 C CA . ASP A 1 199 ? -11.091 -1.469 -4.325 1.00 95.94 199 ASP A CA 1
ATOM 1652 C C . ASP A 1 199 ? -12.625 -1.623 -4.376 1.00 95.94 199 ASP A C 1
ATOM 1654 O O . ASP A 1 199 ? -13.205 -2.122 -5.335 1.00 95.94 199 ASP A O 1
ATOM 1658 N N . GLU A 1 200 ? -13.283 -1.236 -3.280 1.00 97.00 200 GLU A N 1
ATOM 1659 C CA . GLU A 1 200 ? -14.739 -1.257 -3.092 1.00 97.00 200 GLU A CA 1
ATOM 1660 C C . GLU A 1 200 ? -15.399 -2.647 -3.121 1.00 97.00 200 GLU A C 1
ATOM 1662 O O . GLU A 1 200 ? -16.628 -2.752 -3.132 1.00 97.00 200 GLU A O 1
ATOM 1667 N N . SER A 1 201 ? -14.617 -3.729 -2.999 1.00 95.94 201 SER A N 1
ATOM 1668 C CA . SER A 1 201 ? -15.145 -5.092 -2.788 1.00 95.94 201 SER A CA 1
ATOM 1669 C C . SER A 1 201 ? -16.100 -5.172 -1.587 1.00 95.94 201 SER A C 1
ATOM 1671 O O . SER A 1 201 ? -17.005 -6.011 -1.542 1.00 95.94 201 SER A O 1
ATOM 1673 N N . ILE A 1 202 ? -15.916 -4.271 -0.617 1.00 95.94 202 ILE A N 1
ATOM 1674 C CA . ILE A 1 202 ? -16.858 -3.966 0.457 1.00 95.94 202 ILE A CA 1
ATOM 1675 C C . ILE A 1 202 ? -17.281 -2.504 0.353 1.00 95.94 202 ILE A C 1
ATOM 1677 O O . ILE A 1 202 ? -16.445 -1.618 0.194 1.00 95.94 202 ILE A O 1
ATOM 1681 N N . LYS A 1 203 ? -18.584 -2.232 0.481 1.00 97.69 203 LYS A N 1
ATOM 1682 C CA . LYS A 1 203 ? -19.101 -0.858 0.531 1.00 97.69 203 LYS A CA 1
ATOM 1683 C C . LYS A 1 203 ? -18.698 -0.171 1.840 1.00 97.69 203 LYS A C 1
ATOM 1685 O O . LYS A 1 203 ? -18.708 -0.801 2.894 1.00 97.69 203 LYS A O 1
ATOM 1690 N N . LYS A 1 204 ? -18.412 1.132 1.783 1.00 97.69 204 LYS A N 1
ATOM 1691 C CA . LYS A 1 204 ? -18.004 1.956 2.940 1.00 97.69 204 LYS A CA 1
ATOM 1692 C C . LYS A 1 204 ? -19.014 2.002 4.097 1.00 97.69 204 LYS A C 1
ATOM 1694 O O . LYS A 1 204 ? -18.625 2.300 5.217 1.00 97.69 204 LYS A O 1
ATOM 1699 N N . ASP A 1 205 ? -20.283 1.723 3.817 1.00 97.38 205 ASP A N 1
ATOM 1700 C CA . ASP A 1 205 ? -21.417 1.701 4.748 1.00 97.38 205 ASP A CA 1
ATOM 1701 C C . ASP A 1 205 ? -21.892 0.269 5.066 1.00 97.38 205 ASP A C 1
ATOM 1703 O O . ASP A 1 205 ? -22.993 0.058 5.580 1.00 97.38 205 ASP A O 1
ATOM 1707 N N . ALA A 1 206 ? -21.090 -0.749 4.730 1.00 97.44 206 ALA A N 1
ATOM 1708 C CA . ALA A 1 206 ? -21.440 -2.135 4.998 1.00 97.44 206 ALA A CA 1
ATOM 1709 C C . ALA A 1 206 ? -21.623 -2.391 6.502 1.00 97.44 206 ALA A C 1
ATOM 1711 O O . ALA A 1 206 ? -20.885 -1.880 7.338 1.00 97.44 206 ALA A O 1
ATOM 1712 N N . LYS A 1 207 ? -22.575 -3.263 6.850 1.00 97.94 207 LYS A N 1
ATOM 1713 C CA . LYS A 1 207 ? -22.719 -3.765 8.223 1.00 97.94 207 LYS A CA 1
ATOM 1714 C C . LYS A 1 207 ? -21.470 -4.551 8.641 1.00 97.94 207 LYS A C 1
ATOM 1716 O O . LYS A 1 207 ? -20.898 -5.273 7.822 1.00 97.94 207 LYS A O 1
ATOM 1721 N N . VAL A 1 208 ? -21.136 -4.500 9.933 1.00 98.12 208 VAL A N 1
ATOM 1722 C CA . VAL A 1 208 ? -20.014 -5.241 10.544 1.00 98.12 208 VAL A CA 1
ATOM 1723 C C . VAL A 1 208 ? -20.021 -6.720 10.152 1.00 98.12 208 VAL A C 1
ATOM 1725 O O . VAL A 1 208 ? -19.011 -7.222 9.665 1.00 98.12 208 VAL A O 1
ATOM 1728 N N . SER A 1 209 ? -21.167 -7.402 10.269 1.00 97.81 209 SER A N 1
ATOM 1729 C CA . SER A 1 209 ? -21.296 -8.823 9.908 1.00 97.81 209 SER A CA 1
ATOM 1730 C C . SER A 1 209 ? -20.922 -9.091 8.449 1.00 97.81 209 SER A C 1
ATOM 1732 O O . SER A 1 209 ? -20.094 -9.951 8.170 1.00 97.81 209 SER A O 1
ATOM 1734 N N . LYS A 1 210 ? -21.440 -8.286 7.514 1.00 98.00 210 LYS A N 1
ATOM 1735 C CA . LYS A 1 210 ? -21.130 -8.404 6.083 1.00 98.00 210 LYS A CA 1
ATOM 1736 C C . LYS A 1 210 ? -19.640 -8.185 5.797 1.00 98.00 210 LYS A C 1
ATOM 1738 O O . LYS A 1 210 ? -19.078 -8.888 4.958 1.00 98.00 210 LYS A O 1
ATOM 1743 N N . CYS A 1 211 ? -19.018 -7.220 6.475 1.00 98.06 211 CYS A N 1
ATOM 1744 C CA . CYS A 1 211 ? -17.589 -6.937 6.347 1.00 98.06 211 CYS A CA 1
ATOM 1745 C C . CYS A 1 211 ? -16.744 -8.131 6.824 1.00 98.06 211 CYS A C 1
ATOM 1747 O O . CYS A 1 211 ? -15.869 -8.599 6.095 1.00 98.06 211 CYS A O 1
ATOM 1749 N N . LEU A 1 212 ? -17.042 -8.666 8.014 1.00 98.25 212 LEU A N 1
ATOM 1750 C CA . LEU A 1 212 ? -16.333 -9.807 8.605 1.00 98.25 212 LEU A CA 1
ATOM 1751 C C . LEU A 1 212 ? -16.522 -11.095 7.793 1.00 98.25 212 LEU A C 1
ATOM 1753 O O . LEU A 1 212 ? -15.550 -11.800 7.526 1.00 98.25 212 LEU A O 1
ATOM 1757 N N . ASP A 1 213 ? -17.743 -11.373 7.336 1.00 98.25 213 ASP A N 1
ATOM 1758 C CA . ASP A 1 213 ? -18.051 -12.538 6.503 1.00 98.25 213 ASP A CA 1
ATOM 1759 C C . ASP A 1 213 ? -17.284 -12.513 5.182 1.00 98.25 213 ASP A C 1
ATOM 1761 O O . ASP A 1 213 ? -16.758 -13.530 4.726 1.00 98.25 213 ASP A O 1
ATOM 1765 N N . TRP A 1 214 ? -17.222 -11.344 4.540 1.00 97.94 214 TRP A N 1
ATOM 1766 C CA . TRP A 1 214 ? -16.449 -11.183 3.317 1.00 97.94 214 TRP A CA 1
ATOM 1767 C C . TRP A 1 214 ? -14.957 -11.380 3.569 1.00 97.94 214 TRP A C 1
ATOM 1769 O O . TRP A 1 214 ? -14.317 -12.100 2.801 1.00 97.94 214 TRP A O 1
ATOM 1779 N N . TRP A 1 215 ? -14.421 -10.790 4.640 1.00 97.69 215 TRP A N 1
ATOM 1780 C CA . TRP A 1 215 ? -13.011 -10.926 4.990 1.00 97.69 215 TRP A CA 1
ATOM 1781 C C . TRP A 1 215 ? -12.636 -12.389 5.216 1.00 97.69 215 TRP A C 1
ATOM 1783 O O . TRP A 1 215 ? -11.699 -12.880 4.597 1.00 97.69 215 TRP A O 1
ATOM 1793 N N . ASN A 1 216 ? -13.426 -13.131 5.994 1.00 97.56 216 ASN A N 1
ATOM 1794 C CA . ASN A 1 216 ? -13.177 -14.549 6.254 1.00 97.56 216 ASN A CA 1
ATOM 1795 C C . ASN A 1 216 ? -13.129 -15.401 4.976 1.00 97.56 216 ASN A C 1
ATOM 1797 O O . ASN A 1 216 ? -12.353 -16.350 4.915 1.00 97.56 216 ASN A O 1
ATOM 1801 N N . ARG A 1 217 ? -13.916 -15.049 3.950 1.00 97.44 217 ARG A N 1
ATOM 1802 C CA . ARG A 1 217 ? -13.935 -15.747 2.652 1.00 97.44 217 ARG A CA 1
ATOM 1803 C C . ARG A 1 217 ? -12.832 -15.321 1.682 1.00 97.44 217 ARG A C 1
ATOM 1805 O O . ARG A 1 217 ? -12.601 -16.027 0.706 1.00 97.44 217 ARG A O 1
ATOM 1812 N N . ASN A 1 218 ? -12.215 -14.154 1.877 1.00 97.06 218 ASN A N 1
ATOM 1813 C CA . ASN A 1 218 ? -11.330 -13.554 0.871 1.00 97.06 218 ASN A CA 1
ATOM 1814 C C . ASN A 1 218 ? -9.939 -13.183 1.383 1.00 97.06 218 ASN A C 1
ATOM 1816 O O . ASN A 1 218 ? -9.102 -12.851 0.551 1.00 97.06 218 ASN A O 1
ATOM 1820 N N . LYS A 1 219 ? -9.675 -13.227 2.694 1.00 95.38 219 LYS A N 1
ATOM 1821 C CA . LYS A 1 219 ? -8.431 -12.736 3.310 1.00 95.38 219 LYS A CA 1
ATOM 1822 C C . LYS A 1 219 ? -7.162 -13.241 2.625 1.00 95.38 219 LYS A C 1
ATOM 1824 O O . LYS A 1 219 ? -6.254 -12.449 2.419 1.00 95.38 219 LYS A O 1
ATOM 1829 N N . ASP A 1 220 ? -7.139 -14.497 2.179 1.00 93.06 220 ASP A N 1
ATOM 1830 C CA . ASP A 1 220 ? -5.964 -15.106 1.543 1.00 93.06 220 ASP A CA 1
ATOM 1831 C C . ASP A 1 220 ? -5.571 -14.405 0.231 1.00 93.06 220 ASP A C 1
ATOM 1833 O O . ASP A 1 220 ? -4.397 -14.357 -0.116 1.00 93.06 220 ASP A O 1
ATOM 1837 N N . LYS A 1 221 ? -6.531 -13.774 -0.462 1.00 91.69 221 LYS A N 1
ATOM 1838 C CA . LYS A 1 221 ? -6.283 -12.971 -1.673 1.00 91.69 221 LYS A CA 1
ATOM 1839 C C . LYS A 1 221 ? -5.651 -11.611 -1.386 1.00 91.69 221 LYS A C 1
ATOM 1841 O O . LYS A 1 221 ? -5.246 -10.939 -2.325 1.00 91.69 221 LYS A O 1
ATOM 1846 N N . TRP A 1 222 ? -5.629 -11.187 -0.124 1.00 92.69 222 TRP A N 1
ATOM 1847 C CA . TRP A 1 222 ? -5.140 -9.879 0.323 1.00 92.69 222 TRP A CA 1
ATOM 1848 C C . TRP A 1 222 ? -3.871 -9.988 1.172 1.00 92.69 222 TRP A C 1
ATOM 1850 O O . TRP A 1 222 ? -3.335 -8.973 1.618 1.00 92.69 222 TRP A O 1
ATOM 1860 N N . ILE A 1 223 ? -3.382 -11.210 1.398 1.00 89.19 223 ILE A N 1
ATOM 1861 C CA . ILE A 1 223 ? -2.089 -11.451 2.028 1.00 89.19 223 ILE A CA 1
ATOM 1862 C C . ILE A 1 223 ? -1.008 -11.200 0.978 1.00 89.19 223 ILE A C 1
ATOM 1864 O O . ILE A 1 223 ? -1.043 -11.746 -0.124 1.00 89.19 223 ILE A O 1
ATOM 1868 N N . ILE A 1 224 ? -0.043 -10.350 1.321 1.00 88.50 224 ILE A N 1
ATOM 1869 C CA . ILE A 1 224 ? 1.118 -10.112 0.467 1.00 88.50 224 ILE A CA 1
ATOM 1870 C C . ILE A 1 224 ? 1.974 -11.386 0.447 1.00 88.50 224 ILE A C 1
ATOM 1872 O O . ILE A 1 224 ? 2.286 -11.896 1.526 1.00 88.50 224 ILE A O 1
ATOM 1876 N N . PRO A 1 225 ? 2.386 -11.884 -0.734 1.00 86.00 225 PRO A N 1
ATOM 1877 C CA . PRO A 1 225 ? 3.307 -13.007 -0.818 1.00 86.00 225 PRO A CA 1
ATOM 1878 C C . PRO A 1 225 ? 4.577 -12.723 -0.014 1.00 86.00 225 PRO A C 1
ATOM 1880 O O . PRO A 1 225 ? 5.162 -11.639 -0.121 1.00 86.00 225 PRO A O 1
ATOM 1883 N N . ASN A 1 226 ? 5.024 -13.700 0.774 1.00 77.19 226 ASN A N 1
ATOM 1884 C CA . ASN A 1 226 ? 6.362 -13.633 1.347 1.00 77.19 226 ASN A CA 1
ATOM 1885 C C . ASN A 1 226 ? 7.349 -13.529 0.178 1.00 77.19 226 ASN A C 1
ATOM 1887 O O . ASN A 1 226 ? 7.195 -14.226 -0.826 1.00 77.19 226 ASN A O 1
ATOM 1891 N N . GLY A 1 227 ? 8.310 -12.605 0.266 1.00 65.25 227 GLY A N 1
ATOM 1892 C CA . GLY A 1 227 ? 9.365 -12.543 -0.745 1.00 65.25 227 GLY A CA 1
ATOM 1893 C C . GLY A 1 227 ? 10.028 -13.914 -0.810 1.00 65.25 227 GLY A C 1
ATOM 1894 O O . GLY A 1 227 ? 10.301 -14.483 0.243 1.00 65.25 227 GLY A O 1
ATOM 1895 N N . SER A 1 228 ? 10.199 -14.466 -2.011 1.00 48.62 228 SER A N 1
ATOM 1896 C CA . SER A 1 228 ? 10.991 -15.680 -2.190 1.00 48.62 228 SER A CA 1
ATOM 1897 C C . SER A 1 228 ? 12.400 -15.381 -1.675 1.00 48.62 228 SER A C 1
ATOM 1899 O O . SER A 1 228 ? 13.083 -14.562 -2.297 1.00 48.62 228 SER A O 1
ATOM 1901 N N . GLU A 1 229 ? 12.766 -15.955 -0.529 1.00 44.31 229 GLU A N 1
ATOM 1902 C CA . GLU A 1 229 ? 14.164 -16.069 -0.094 1.00 44.31 229 GLU A CA 1
ATOM 1903 C C . GLU A 1 229 ? 14.978 -16.869 -1.119 1.00 44.31 229 GLU A C 1
ATOM 1905 O O . GLU A 1 229 ? 14.404 -17.794 -1.745 1.00 44.31 229 GLU A O 1
#

pLDDT: mean 92.56, std 10.5, range [44.31, 98.75]